Protein AF-D3NWU8-F1 (afdb_monomer_lite)

Radius of gyration: 27.02 Å; chains: 1; bounding box: 122×48×72 Å

Secondary structure (DSSP, 8-state):
--PPP--------PPPP---HHHHHHHHHHHHHHHHHHHHHHHHHHHHHTT---PPPPP--------------------PPPPPPP------PPPPTT-----HHHHHHHHHHHHHHHHSPPPHHHHHHHHHS-GGGSTT--SSHHHHHHHHHHHHHHHHS-SS--HHHHHHHHHHHHHHHTS-TTS--SBSGGGS-HHHHHHHHHHHHHHHTT-HHHHSSTTGGGS-TTBHHHHHHHHHHHHHTT-HHHHHHHHHHTHHHHHHHHHHHHHHH-SSHHHHHHHHHHHHHHHHHHHHHHHHHT-PPPPP-----S----HHHHHHHHHHHTPPPPPPS---

Sequence (340 aa):
MPLPDRSATLTTTRPSGSRTPQRIAQTFQREAFRNAALRRVLQKTDSIRAAFPCGPVPATVRSGPNAGRNSVESTVPEMDLPPSHQDGSFITDTPAPGSTEPDLAGTIQGVRLLAEFHSAEPTPALLERLRRTPAGRGPLALDRDDALQAAALVDEVVSDLPERITRRCLAPFVADFSAIHRTGALRACPTEGPWLEEKARADASASLLRWRSGLEAELDAPPLHLLPNDHIAVELMLLAALLDRGRNSDAVRFLDRHLLRWAPDFCSSVATRCREPFFAGIAILTNALIDNLRDQLGAACGLPRPVDDGCDCGSGGGSDARRRRRWTEGRFPRACACDP

pLDDT: mean 71.61, std 28.21, range [25.14, 98.69]

Structure (mmCIF, N/CA/C/O backbone):
data_AF-D3NWU8-F1
#
_entry.id   AF-D3NWU8-F1
#
loop_
_atom_site.group_PDB
_atom_site.id
_atom_site.type_symbol
_atom_site.label_atom_id
_atom_site.label_alt_id
_atom_site.label_comp_id
_atom_site.label_asym_id
_atom_site.label_entity_id
_atom_site.label_seq_id
_atom_site.pdbx_PDB_ins_code
_atom_site.Cartn_x
_atom_site.Cartn_y
_atom_site.Cartn_z
_atom_site.occupancy
_atom_site.B_iso_or_equiv
_atom_site.auth_seq_id
_atom_site.auth_comp_id
_atom_site.auth_asym_id
_atom_site.auth_atom_id
_atom_site.pdbx_PDB_model_num
ATOM 1 N N . MET A 1 1 ? -83.607 11.093 21.545 1.00 45.66 1 MET A N 1
ATOM 2 C CA . MET A 1 1 ? -82.619 11.748 20.664 1.00 45.66 1 MET A CA 1
ATOM 3 C C . MET A 1 1 ? -81.245 11.132 20.893 1.00 45.66 1 MET A C 1
ATOM 5 O O . MET A 1 1 ? -80.619 11.460 21.893 1.00 45.66 1 MET A O 1
ATOM 9 N N . PRO A 1 2 ? -80.809 10.217 20.013 1.00 44.97 2 PRO A N 1
ATOM 10 C CA . PRO A 1 2 ? -79.398 9.903 19.821 1.00 44.97 2 PRO A CA 1
ATOM 11 C C . PRO A 1 2 ? -78.934 10.140 18.366 1.00 44.97 2 PRO A C 1
ATOM 13 O O . PRO A 1 2 ? -79.739 10.248 17.444 1.00 44.97 2 PRO A O 1
ATOM 16 N N . LEU A 1 3 ? -77.615 10.282 18.239 1.00 41.31 3 LEU A N 1
ATOM 17 C CA . LEU A 1 3 ? -76.804 10.737 17.101 1.00 41.31 3 LEU A CA 1
ATOM 18 C C . LEU A 1 3 ? -76.804 9.802 15.868 1.00 41.31 3 LEU A C 1
ATOM 20 O O . LEU A 1 3 ? -77.108 8.619 16.013 1.00 41.31 3 LEU A O 1
ATOM 24 N N . PRO A 1 4 ? -76.420 10.309 14.674 1.00 52.59 4 PRO A N 1
ATOM 25 C CA . PRO A 1 4 ? -76.435 9.546 13.430 1.00 52.59 4 PRO A CA 1
ATOM 26 C C . PRO A 1 4 ? -75.147 8.749 13.174 1.00 52.59 4 PRO A C 1
ATOM 28 O O . PRO A 1 4 ? -74.034 9.182 13.479 1.00 52.59 4 PRO A O 1
ATOM 31 N N . ASP A 1 5 ? -75.360 7.602 12.537 1.00 36.62 5 ASP A N 1
ATOM 32 C CA . ASP A 1 5 ? -74.388 6.627 12.059 1.00 36.62 5 ASP A CA 1
ATOM 33 C C . ASP A 1 5 ? -73.704 7.115 10.764 1.00 36.62 5 ASP A C 1
ATOM 35 O O . ASP A 1 5 ? -74.360 7.636 9.856 1.00 36.62 5 ASP A O 1
ATOM 39 N N . ARG A 1 6 ? -72.374 6.985 10.681 1.00 41.16 6 ARG A N 1
ATOM 40 C CA . ARG A 1 6 ? -71.555 7.389 9.524 1.00 41.16 6 ARG A CA 1
ATOM 41 C C . ARG A 1 6 ? -71.087 6.147 8.775 1.00 41.16 6 ARG A C 1
ATOM 43 O O . ARG A 1 6 ? -70.200 5.434 9.232 1.00 41.16 6 ARG A O 1
ATOM 50 N N . SER A 1 7 ? -71.619 5.959 7.572 1.00 36.75 7 SER A N 1
ATOM 51 C CA . SER A 1 7 ? -71.081 5.042 6.570 1.00 36.75 7 SER A CA 1
ATOM 52 C C . SER A 1 7 ? -69.701 5.512 6.088 1.00 36.75 7 SER A C 1
ATOM 54 O O . SER A 1 7 ? -69.556 6.645 5.629 1.00 36.75 7 SER A O 1
ATOM 56 N N . ALA A 1 8 ? -68.699 4.633 6.150 1.00 40.31 8 ALA A N 1
ATOM 57 C CA . ALA A 1 8 ? -67.420 4.789 5.463 1.00 40.31 8 ALA A CA 1
ATOM 58 C C . ALA A 1 8 ? -67.109 3.514 4.669 1.00 40.31 8 ALA A C 1
ATOM 60 O O . ALA A 1 8 ? -67.170 2.396 5.177 1.00 40.31 8 ALA A O 1
ATOM 61 N N . THR A 1 9 ? -66.831 3.720 3.389 1.00 36.47 9 THR A N 1
ATOM 62 C CA . THR A 1 9 ? -66.657 2.733 2.329 1.00 36.47 9 THR A CA 1
ATOM 63 C C . THR A 1 9 ? -65.351 1.950 2.489 1.00 36.47 9 THR A C 1
ATOM 65 O O . THR A 1 9 ? -64.283 2.528 2.676 1.00 36.47 9 THR A O 1
ATOM 68 N N . LEU A 1 10 ? -65.438 0.624 2.369 1.00 34.19 10 LEU A N 1
ATOM 69 C CA . LEU A 1 10 ? -64.313 -0.308 2.295 1.00 34.19 10 LEU A CA 1
ATOM 70 C C . LEU A 1 10 ? -63.541 -0.133 0.977 1.00 34.19 10 LEU A C 1
ATOM 72 O O . LEU A 1 10 ? -64.123 -0.182 -0.103 1.00 34.19 10 LEU A O 1
ATOM 76 N N . THR A 1 11 ? -62.216 -0.010 1.049 1.00 31.98 11 THR A N 1
ATOM 77 C CA . THR A 1 11 ? -61.310 -0.343 -0.060 1.00 31.98 11 THR A CA 1
ATOM 78 C C . THR A 1 11 ? -60.199 -1.223 0.495 1.00 31.98 11 THR A C 1
ATOM 80 O O . THR A 1 11 ? -59.346 -0.782 1.261 1.00 31.98 11 THR A O 1
ATOM 83 N N . THR A 1 12 ? -60.267 -2.507 0.156 1.00 34.66 12 THR A N 1
ATOM 84 C CA . THR A 1 12 ? -59.292 -3.532 0.523 1.00 34.66 12 THR A CA 1
ATOM 85 C C . THR A 1 12 ? -58.196 -3.574 -0.537 1.00 34.66 12 THR A C 1
ATOM 87 O O . THR A 1 12 ? -58.451 -3.991 -1.664 1.00 34.66 12 THR A O 1
ATOM 90 N N . THR A 1 13 ? -56.967 -3.210 -0.169 1.00 31.95 13 THR A N 1
ATOM 91 C CA . THR A 1 13 ? -55.776 -3.451 -0.997 1.00 31.95 13 THR A CA 1
ATOM 92 C C . THR A 1 13 ? -54.868 -4.442 -0.277 1.00 31.95 13 THR A C 1
ATOM 94 O O . THR A 1 13 ? -54.354 -4.184 0.808 1.00 31.95 13 THR A O 1
ATOM 97 N N . ARG A 1 14 ? -54.719 -5.620 -0.882 1.00 34.62 14 ARG A N 1
ATOM 98 C CA . ARG A 1 14 ? -53.911 -6.758 -0.431 1.00 34.62 14 ARG A CA 1
ATOM 99 C C . ARG A 1 14 ? -52.472 -6.591 -0.955 1.00 34.62 14 ARG A C 1
ATOM 101 O O . ARG A 1 14 ? -52.332 -6.354 -2.154 1.00 34.62 14 ARG A O 1
ATOM 108 N N . PRO A 1 15 ? -51.403 -6.741 -0.150 1.00 35.81 15 PRO A N 1
ATOM 109 C CA . PRO A 1 15 ? -50.048 -6.752 -0.687 1.00 35.81 15 PRO A CA 1
ATOM 110 C C . PRO A 1 15 ? -49.705 -8.147 -1.232 1.00 35.81 15 PRO A C 1
ATOM 112 O O . PRO A 1 15 ? -49.783 -9.153 -0.525 1.00 35.81 15 PRO A O 1
ATOM 115 N N . SER A 1 16 ? -49.342 -8.195 -2.515 1.00 34.31 16 SER A N 1
ATOM 116 C CA . SER A 1 16 ? -48.774 -9.365 -3.187 1.00 34.31 16 SER A CA 1
ATOM 117 C C . SER A 1 16 ? -47.287 -9.470 -2.851 1.00 34.31 16 SER A C 1
ATOM 119 O O . SER A 1 16 ? -46.500 -8.584 -3.185 1.00 34.31 16 SER A O 1
ATOM 121 N N . GLY A 1 17 ? -46.912 -10.550 -2.170 1.00 40.50 17 GLY A N 1
ATOM 122 C CA . GLY A 1 17 ? -45.531 -10.977 -2.013 1.00 40.50 17 GLY A CA 1
ATOM 123 C C . GLY A 1 17 ? -45.180 -12.041 -3.050 1.00 40.50 17 GLY A C 1
ATOM 124 O O . GLY A 1 17 ? -45.864 -13.053 -3.156 1.00 40.50 17 GLY A O 1
ATOM 125 N N . SER A 1 18 ? -44.069 -11.847 -3.757 1.00 33.22 18 SER A N 1
ATOM 126 C CA . SER A 1 18 ? -43.336 -12.929 -4.418 1.00 33.22 18 SER A CA 1
ATOM 127 C C . SER A 1 18 ? -41.853 -12.555 -4.522 1.00 33.22 18 SER A C 1
ATOM 129 O O . SER A 1 18 ? -41.410 -11.963 -5.505 1.00 33.22 18 SER A O 1
ATOM 131 N N . ARG A 1 19 ? -41.070 -12.869 -3.480 1.00 39.62 19 ARG A N 1
ATOM 132 C CA . ARG A 1 19 ? -39.603 -12.946 -3.569 1.00 39.62 19 ARG A CA 1
ATOM 133 C C . ARG A 1 19 ? -39.218 -14.410 -3.770 1.00 39.62 19 ARG A C 1
ATOM 135 O O . ARG A 1 19 ? -39.620 -15.275 -3.002 1.00 39.62 19 ARG A O 1
ATOM 142 N N . THR A 1 20 ? -38.465 -14.662 -4.832 1.00 40.31 20 THR A N 1
ATOM 143 C CA . THR A 1 20 ? -38.090 -15.979 -5.356 1.00 40.31 20 THR A CA 1
ATOM 144 C C . THR A 1 20 ? -37.211 -16.777 -4.368 1.00 40.31 20 THR A C 1
ATOM 146 O O . THR A 1 20 ? -36.210 -16.235 -3.889 1.00 40.31 20 THR A O 1
ATOM 149 N N . PRO A 1 21 ? -37.498 -18.067 -4.098 1.00 39.94 21 PRO A N 1
ATOM 150 C CA . PRO A 1 21 ? -36.778 -18.889 -3.109 1.00 39.94 21 PRO A CA 1
ATOM 151 C C . PRO A 1 21 ? -35.301 -19.189 -3.449 1.00 39.94 21 PRO A C 1
ATOM 153 O O . PRO A 1 21 ? -34.520 -19.528 -2.563 1.00 39.94 21 PRO A O 1
ATOM 156 N N . GLN A 1 22 ? -34.869 -18.993 -4.699 1.00 38.31 22 GLN A N 1
ATOM 157 C CA . GLN A 1 22 ? -33.484 -19.244 -5.135 1.00 38.31 22 GLN A CA 1
ATOM 158 C C . GLN A 1 22 ? -32.461 -18.220 -4.622 1.00 38.31 22 GLN A C 1
ATOM 160 O O . GLN A 1 22 ? -31.305 -18.570 -4.391 1.00 38.31 22 GLN A O 1
ATOM 165 N N . ARG A 1 23 ? -32.872 -16.965 -4.394 1.00 40.22 23 ARG A N 1
ATOM 166 C CA . ARG A 1 23 ? -31.958 -15.919 -3.901 1.00 40.22 23 ARG A CA 1
ATOM 167 C C . ARG A 1 23 ? -31.634 -16.103 -2.420 1.00 40.22 23 ARG A C 1
ATOM 169 O O . ARG A 1 23 ? -30.502 -15.880 -2.020 1.00 40.22 23 ARG A O 1
ATOM 176 N N . ILE A 1 24 ? -32.603 -16.582 -1.638 1.00 41.06 24 ILE A N 1
ATOM 177 C CA . ILE A 1 24 ? -32.440 -16.859 -0.206 1.00 41.06 24 ILE A CA 1
ATOM 178 C C . ILE A 1 24 ? -31.475 -18.040 -0.008 1.00 41.06 24 ILE A C 1
ATOM 180 O O . ILE A 1 24 ? -30.545 -17.936 0.785 1.00 41.06 24 ILE A O 1
ATOM 184 N N . ALA A 1 25 ? -31.599 -19.111 -0.799 1.00 32.03 25 ALA A N 1
ATOM 185 C CA . ALA A 1 25 ? -30.701 -20.266 -0.711 1.00 32.03 25 ALA A CA 1
ATOM 186 C C . ALA A 1 25 ? -29.223 -19.925 -1.019 1.00 32.03 25 ALA A C 1
ATOM 188 O O . ALA A 1 25 ? -28.327 -20.408 -0.328 1.00 32.03 25 ALA A O 1
ATOM 189 N N . GLN A 1 26 ? -28.957 -19.043 -1.993 1.00 38.78 26 GLN A N 1
ATOM 190 C CA . GLN A 1 26 ? -27.594 -18.586 -2.309 1.00 38.78 26 GLN A CA 1
ATOM 191 C C . GLN A 1 26 ? -27.009 -17.656 -1.234 1.00 38.78 26 GLN A C 1
ATOM 193 O O . GLN A 1 26 ? -25.807 -17.704 -0.967 1.00 38.78 26 GLN A O 1
ATOM 198 N N . THR A 1 27 ? -27.840 -16.835 -0.584 1.00 37.81 27 THR A N 1
ATOM 199 C CA . THR A 1 27 ? -27.415 -15.995 0.547 1.00 37.81 27 THR A CA 1
ATOM 200 C C . THR A 1 27 ? -27.074 -16.844 1.775 1.00 37.81 27 THR A C 1
ATOM 202 O O . THR A 1 27 ? -26.008 -16.652 2.353 1.00 37.81 27 THR A O 1
ATOM 205 N N . PHE A 1 28 ? -27.883 -17.861 2.094 1.00 33.41 28 PHE A N 1
ATOM 206 C CA . PHE A 1 28 ? -27.612 -18.784 3.205 1.00 33.41 28 PHE A CA 1
ATOM 207 C C . PHE A 1 28 ? -26.364 -19.652 2.978 1.00 33.41 28 PHE A C 1
ATOM 209 O O . PHE A 1 28 ? -25.590 -19.868 3.909 1.00 33.41 28 PHE A O 1
ATOM 216 N N . GLN A 1 29 ? -26.108 -20.116 1.748 1.00 34.34 29 GLN A N 1
ATOM 217 C CA . GLN A 1 29 ? -24.877 -20.858 1.439 1.00 34.34 29 GLN A CA 1
ATOM 218 C C . GLN A 1 29 ? -23.621 -19.974 1.525 1.00 34.34 29 GLN A C 1
ATOM 220 O O . GLN A 1 29 ? -22.586 -20.431 2.010 1.00 34.34 29 GLN A O 1
ATOM 225 N N . ARG A 1 30 ? -23.713 -18.694 1.135 1.00 37.94 30 ARG A N 1
ATOM 226 C CA . ARG A 1 30 ? -22.621 -17.717 1.293 1.00 37.94 30 ARG A CA 1
ATOM 227 C C . ARG A 1 30 ? -22.368 -17.352 2.759 1.00 37.94 30 ARG A C 1
ATOM 229 O O . ARG A 1 30 ? -21.211 -17.256 3.152 1.00 37.94 30 ARG A O 1
ATOM 236 N N . GLU A 1 31 ? -23.407 -17.219 3.582 1.00 34.41 31 GLU A N 1
ATOM 237 C CA . GLU A 1 31 ? -23.273 -16.972 5.029 1.00 34.41 31 GLU A CA 1
ATOM 238 C C . GLU A 1 31 ? -22.734 -18.186 5.800 1.00 34.41 31 GLU A C 1
ATOM 240 O O . GLU A 1 31 ? -21.919 -18.028 6.712 1.00 34.41 31 GLU A O 1
ATOM 245 N N . ALA A 1 32 ? -23.119 -19.406 5.418 1.00 31.16 32 ALA A N 1
ATOM 246 C CA . ALA A 1 32 ? -22.583 -20.629 6.014 1.00 31.16 32 ALA A CA 1
ATOM 247 C C . ALA A 1 32 ? -21.089 -20.827 5.683 1.00 31.16 32 ALA A C 1
ATOM 249 O O . ALA A 1 32 ? -20.310 -21.215 6.555 1.00 31.16 32 ALA A O 1
ATOM 250 N N . PHE A 1 33 ? -20.664 -20.492 4.457 1.00 33.00 33 PHE A N 1
ATOM 251 C CA . PHE A 1 33 ? -19.254 -20.548 4.055 1.00 33.00 33 PHE A CA 1
ATOM 252 C C . PHE A 1 33 ? -18.421 -19.420 4.699 1.00 33.00 33 PHE A C 1
ATOM 254 O O . PHE A 1 33 ? -17.315 -19.670 5.179 1.00 33.00 33 PHE A O 1
ATOM 261 N N . ARG A 1 34 ? -18.990 -18.208 4.813 1.00 38.47 34 ARG A N 1
ATOM 262 C CA . ARG A 1 34 ? -18.416 -17.041 5.515 1.00 38.47 34 ARG A CA 1
ATOM 263 C C . ARG A 1 34 ? -18.148 -17.337 6.998 1.00 38.47 34 ARG A C 1
ATOM 265 O O . ARG A 1 34 ? -17.056 -17.062 7.484 1.00 38.47 34 ARG A O 1
ATOM 272 N N . ASN A 1 35 ? -19.077 -18.002 7.689 1.00 35.09 35 ASN A N 1
ATOM 273 C CA . ASN A 1 35 ? -18.897 -18.417 9.087 1.00 35.09 35 ASN A CA 1
ATOM 274 C C . ASN A 1 35 ? -17.891 -19.570 9.266 1.00 35.09 35 ASN A C 1
ATOM 276 O O . ASN A 1 35 ? -17.192 -19.631 10.278 1.00 35.09 35 ASN A O 1
ATOM 280 N N . ALA A 1 36 ? -17.786 -20.483 8.297 1.00 34.94 36 ALA A N 1
ATOM 281 C CA . ALA A 1 36 ? -16.819 -21.581 8.346 1.00 34.94 36 ALA A CA 1
ATOM 282 C C . ALA A 1 36 ? -15.375 -21.109 8.089 1.00 34.94 36 ALA A C 1
ATOM 284 O O . ALA A 1 36 ? -14.445 -21.607 8.728 1.00 34.94 36 ALA A O 1
ATOM 285 N N . ALA A 1 37 ? -15.182 -20.131 7.197 1.00 39.62 37 ALA A N 1
ATOM 286 C CA . ALA A 1 37 ? -13.879 -19.533 6.913 1.00 39.62 37 ALA A CA 1
ATOM 287 C C . ALA A 1 37 ? -13.376 -18.669 8.082 1.00 39.62 37 ALA A C 1
ATOM 289 O O . ALA A 1 37 ? -12.240 -18.849 8.521 1.00 39.62 37 ALA A O 1
ATOM 290 N N . LEU A 1 38 ? -14.246 -17.832 8.667 1.00 39.59 38 LEU A N 1
ATOM 291 C CA . LEU A 1 38 ? -13.921 -17.032 9.855 1.00 39.59 38 LEU A CA 1
ATOM 292 C C . LEU A 1 38 ? -13.534 -17.928 11.044 1.00 39.59 38 LEU A C 1
ATOM 294 O O . LEU A 1 38 ? -12.531 -17.689 11.712 1.00 39.59 38 LEU A O 1
ATOM 298 N N . ARG A 1 39 ? -14.266 -19.034 11.257 1.00 36.41 39 ARG A N 1
ATOM 299 C CA . ARG A 1 39 ? -13.935 -20.023 12.297 1.00 36.41 39 ARG A CA 1
ATOM 300 C C . ARG A 1 39 ? -12.607 -20.733 12.047 1.00 36.41 39 ARG A C 1
ATOM 302 O O . ARG A 1 39 ? -11.904 -20.990 13.013 1.00 36.41 39 ARG A O 1
ATOM 309 N N . ARG A 1 40 ? -12.221 -21.015 10.797 1.00 38.94 40 ARG A N 1
ATOM 310 C CA . ARG A 1 40 ? -10.910 -21.623 10.495 1.00 38.94 40 ARG A CA 1
ATOM 311 C C . ARG A 1 40 ? -9.747 -20.661 10.703 1.00 38.94 40 ARG A C 1
ATOM 313 O O . ARG A 1 40 ? -8.700 -21.104 11.162 1.00 38.94 40 ARG A O 1
ATOM 320 N N . VAL A 1 41 ? -9.915 -19.377 10.392 1.00 40.38 41 VAL A N 1
ATOM 321 C CA . VAL A 1 41 ? -8.882 -18.357 10.638 1.00 40.38 41 VAL A CA 1
ATOM 322 C C . VAL A 1 41 ? -8.723 -18.120 12.144 1.00 40.38 41 VAL A C 1
ATOM 324 O O . VAL A 1 41 ? -7.605 -18.186 12.650 1.00 40.38 41 VAL A O 1
ATOM 327 N N . LEU A 1 42 ? -9.835 -17.990 12.878 1.00 39.25 42 LEU A N 1
ATOM 328 C CA . LEU A 1 42 ? -9.833 -17.759 14.327 1.00 39.25 42 LEU A CA 1
ATOM 329 C C . LEU A 1 42 ? -9.391 -18.989 15.152 1.00 39.25 42 LEU A C 1
ATOM 331 O O . LEU A 1 42 ? -8.624 -18.861 16.104 1.00 39.25 42 LEU A O 1
ATOM 335 N N . GLN A 1 43 ? -9.779 -20.212 14.763 1.00 39.16 43 GLN A N 1
ATOM 336 C CA . GLN A 1 43 ? -9.295 -21.436 15.428 1.00 39.16 43 GLN A CA 1
ATOM 337 C C . GLN A 1 43 ? -7.789 -21.653 15.224 1.00 39.16 43 GLN A C 1
ATOM 339 O O . GLN A 1 43 ? -7.114 -22.209 16.094 1.00 39.16 43 GLN A O 1
ATOM 344 N N . LYS A 1 44 ? -7.240 -21.193 14.093 1.00 38.56 44 LYS A N 1
ATOM 345 C CA . LYS A 1 44 ? -5.803 -21.278 13.813 1.00 38.56 44 LYS A CA 1
ATOM 346 C C . LYS A 1 44 ? -5.009 -20.258 14.637 1.00 38.56 44 LYS A C 1
ATOM 348 O O . LYS A 1 44 ? -3.905 -20.583 15.061 1.00 38.56 44 LYS A O 1
ATOM 353 N N . THR A 1 45 ? -5.576 -19.089 14.949 1.00 37.81 45 THR A N 1
ATOM 354 C CA . THR A 1 45 ? -4.954 -18.100 15.850 1.00 37.81 45 THR A CA 1
ATOM 355 C C . THR A 1 45 ? -4.965 -18.529 17.321 1.00 37.81 45 THR A C 1
ATOM 357 O O . THR A 1 45 ? -3.978 -18.301 18.021 1.00 37.81 45 THR A O 1
ATOM 360 N N . ASP A 1 46 ? -5.999 -19.241 17.783 1.00 32.38 46 ASP A N 1
ATOM 361 C CA . ASP A 1 46 ? -6.054 -19.739 19.169 1.00 32.38 46 ASP A CA 1
ATOM 362 C C . ASP A 1 46 ? -5.068 -20.892 19.431 1.00 32.38 46 ASP A C 1
ATOM 364 O O . ASP A 1 46 ? -4.437 -20.943 20.488 1.00 32.38 46 ASP A O 1
ATOM 368 N N . SER A 1 47 ? -4.837 -21.770 18.447 1.00 31.58 47 SER A N 1
ATOM 369 C CA . SER A 1 47 ? -3.801 -22.815 18.549 1.00 31.58 47 SER A CA 1
ATOM 370 C C . SER A 1 47 ? -2.370 -22.260 18.565 1.00 31.58 47 SER A C 1
ATOM 372 O O . SER A 1 47 ? -1.481 -22.872 19.153 1.00 31.58 47 SER A O 1
ATOM 374 N N . ILE A 1 48 ? -2.132 -21.085 17.974 1.00 33.94 48 ILE A N 1
ATOM 375 C CA . ILE A 1 48 ? -0.811 -20.435 17.972 1.00 33.94 48 ILE A CA 1
ATOM 376 C C . ILE A 1 48 ? -0.511 -19.785 19.332 1.00 33.94 48 ILE A C 1
ATOM 378 O O . ILE A 1 48 ? 0.627 -19.825 19.798 1.00 33.94 48 ILE A O 1
ATOM 382 N N . ARG A 1 49 ? -1.533 -19.260 20.021 1.00 31.91 49 ARG A N 1
ATOM 383 C CA . ARG A 1 49 ? -1.390 -18.635 21.347 1.00 31.91 49 ARG A CA 1
ATOM 384 C C . ARG A 1 49 ? -1.030 -19.639 22.452 1.00 31.91 49 ARG A C 1
ATOM 386 O O . ARG A 1 49 ? -0.397 -19.260 23.432 1.00 31.91 49 ARG A O 1
ATOM 393 N N . ALA A 1 50 ? -1.384 -20.913 22.276 1.00 33.00 50 ALA A N 1
ATOM 394 C CA . ALA A 1 50 ? -1.042 -21.997 23.199 1.00 33.00 50 ALA A CA 1
ATOM 395 C C . ALA A 1 50 ? 0.387 -22.551 23.011 1.00 33.00 50 ALA A C 1
ATOM 397 O O . ALA A 1 50 ? 0.919 -23.177 23.924 1.00 33.00 50 ALA A O 1
ATOM 398 N N . ALA A 1 51 ? 1.020 -22.317 21.855 1.00 30.31 51 ALA A N 1
ATOM 399 C CA . ALA A 1 51 ? 2.322 -22.898 21.514 1.00 30.31 51 ALA A CA 1
ATOM 400 C C . ALA A 1 51 ? 3.536 -22.047 21.943 1.00 30.31 51 ALA A C 1
ATOM 402 O O . ALA A 1 51 ? 4.660 -22.542 21.907 1.00 30.31 51 ALA A O 1
ATOM 403 N N . PHE A 1 52 ? 3.332 -20.790 22.363 1.00 28.52 52 PHE A N 1
ATOM 404 C CA . PHE A 1 52 ? 4.424 -19.870 22.712 1.00 28.52 52 PHE A CA 1
ATOM 405 C C . PHE A 1 52 ? 4.106 -19.022 23.960 1.00 28.52 52 PHE A C 1
ATOM 407 O O . PHE A 1 52 ? 3.670 -17.876 23.834 1.00 28.52 52 PHE A O 1
ATOM 414 N N . PRO A 1 53 ? 4.332 -19.541 25.182 1.00 28.59 53 PRO A N 1
ATOM 415 C CA . PRO A 1 53 ? 4.334 -18.712 26.383 1.00 28.59 53 PRO A CA 1
ATOM 416 C C . PRO A 1 53 ? 5.586 -17.818 26.390 1.00 28.59 53 PRO A C 1
ATOM 418 O O . PRO A 1 53 ? 6.714 -18.308 26.401 1.00 28.59 53 PRO A O 1
ATOM 421 N N . CYS A 1 54 ? 5.397 -16.496 26.357 1.00 28.34 54 CYS A N 1
ATOM 422 C CA . CYS A 1 54 ? 6.485 -15.518 26.408 1.00 28.34 54 CYS A CA 1
ATOM 423 C C . CYS A 1 54 ? 7.284 -15.637 27.720 1.00 28.34 54 CYS A C 1
ATOM 425 O O . CYS A 1 54 ? 6.775 -15.300 28.788 1.00 28.34 54 CYS A O 1
ATOM 427 N N . GLY A 1 55 ? 8.542 -16.077 27.630 1.00 26.88 55 GLY A N 1
ATOM 428 C CA . GLY A 1 55 ? 9.563 -15.900 28.670 1.00 26.88 55 GLY A CA 1
ATOM 429 C C . GLY A 1 55 ? 10.347 -14.588 28.478 1.00 26.88 55 GLY A C 1
ATOM 430 O O . GLY A 1 55 ? 10.317 -14.023 27.382 1.00 26.88 55 GLY A O 1
ATOM 431 N N . PRO A 1 56 ? 11.027 -14.071 29.518 1.00 26.89 56 PRO A N 1
ATOM 432 C CA . PRO A 1 56 ? 11.655 -12.753 29.482 1.00 26.89 56 PRO A CA 1
ATOM 433 C C . PRO A 1 56 ? 12.985 -12.742 28.706 1.00 26.89 56 PRO A C 1
ATOM 435 O O . PRO A 1 56 ? 13.748 -13.705 28.722 1.00 26.89 56 PRO A O 1
ATOM 438 N N . VAL A 1 57 ? 13.244 -11.610 28.044 1.00 28.81 57 VAL A N 1
ATOM 439 C CA . VAL A 1 57 ? 14.417 -11.300 27.205 1.00 28.81 57 VAL A CA 1
ATOM 440 C C . VAL A 1 57 ? 15.565 -10.736 28.063 1.00 28.81 57 VAL A C 1
ATOM 442 O O . VAL A 1 57 ? 15.293 -9.877 28.906 1.00 28.81 57 VAL A O 1
ATOM 445 N N . PRO A 1 58 ? 16.837 -11.136 27.851 1.00 26.33 58 PRO A N 1
ATOM 446 C CA . PRO A 1 58 ? 17.995 -10.460 28.433 1.00 26.33 58 PRO A CA 1
ATOM 447 C C . PRO A 1 58 ? 18.624 -9.413 27.490 1.00 26.33 58 PRO A C 1
ATOM 449 O O . PRO A 1 58 ? 18.462 -9.449 26.274 1.00 26.33 58 PRO A O 1
ATOM 452 N N . ALA A 1 59 ? 19.340 -8.470 28.104 1.00 25.14 59 ALA A N 1
ATOM 453 C CA . ALA A 1 59 ? 19.740 -7.170 27.575 1.00 25.14 59 ALA A CA 1
ATOM 454 C C . ALA A 1 59 ? 21.078 -7.119 26.796 1.00 25.14 59 ALA A C 1
ATOM 456 O O . ALA A 1 59 ? 22.039 -7.800 27.138 1.00 25.14 59 ALA A O 1
ATOM 457 N N . THR A 1 60 ? 21.102 -6.212 25.807 1.00 30.27 60 THR A N 1
ATOM 458 C CA . THR A 1 60 ? 22.176 -5.322 25.293 1.00 30.27 60 THR A CA 1
ATOM 459 C C . THR A 1 60 ? 23.660 -5.709 25.388 1.00 30.27 60 THR A C 1
ATOM 461 O O . THR A 1 60 ? 24.195 -5.824 26.488 1.00 30.27 60 THR A O 1
ATOM 464 N N . VAL A 1 61 ? 24.380 -5.585 24.257 1.00 26.62 61 VAL A N 1
ATOM 465 C CA . VAL A 1 61 ? 25.806 -5.182 24.211 1.00 26.62 61 VAL A CA 1
ATOM 466 C C . VAL A 1 61 ? 26.080 -4.243 23.019 1.00 26.62 61 VAL A C 1
ATOM 468 O O . VAL A 1 61 ? 25.740 -4.541 21.879 1.00 26.62 61 VAL A O 1
ATOM 471 N N . ARG A 1 62 ? 26.714 -3.096 23.314 1.00 27.84 62 ARG A N 1
ATOM 472 C CA . ARG A 1 62 ? 27.308 -2.101 22.392 1.00 27.84 62 ARG A CA 1
ATOM 473 C C . ARG A 1 62 ? 28.670 -2.571 21.863 1.00 27.84 62 ARG A C 1
ATOM 475 O O . ARG A 1 62 ? 29.409 -3.165 22.643 1.00 27.84 62 ARG A O 1
ATOM 482 N N . SER A 1 63 ? 29.084 -2.113 20.670 1.00 27.77 63 SER A N 1
ATOM 483 C CA . SER A 1 63 ? 30.368 -1.391 20.452 1.00 27.77 63 SER A CA 1
ATOM 484 C C . SER A 1 63 ? 30.663 -1.051 18.978 1.00 27.77 63 SER A C 1
ATOM 486 O O . SER A 1 63 ? 30.638 -1.934 18.135 1.00 27.77 63 SER A O 1
ATOM 488 N N . GLY A 1 64 ? 31.077 0.205 18.735 1.00 26.91 64 GLY A N 1
ATOM 489 C CA . GLY A 1 64 ? 32.361 0.526 18.079 1.00 26.91 64 GLY A CA 1
ATOM 490 C C . GLY A 1 64 ? 32.432 0.671 16.544 1.00 26.91 64 GLY A C 1
ATOM 491 O O . GLY A 1 64 ? 32.190 -0.307 15.849 1.00 26.91 64 GLY A O 1
ATOM 492 N N . PRO A 1 65 ? 32.853 1.838 16.005 1.00 33.94 65 PRO A N 1
ATOM 493 C CA . PRO A 1 65 ? 32.954 2.101 14.566 1.00 33.94 65 PRO A CA 1
ATOM 494 C C . PRO A 1 65 ? 34.361 1.825 14.010 1.00 33.94 65 PRO A C 1
ATOM 496 O O . PRO A 1 65 ? 35.346 1.906 14.745 1.00 33.94 65 PRO A O 1
ATOM 499 N N . ASN A 1 66 ? 34.483 1.610 12.694 1.00 31.86 66 ASN A N 1
ATOM 500 C CA . ASN A 1 66 ? 35.765 1.805 12.020 1.00 31.86 66 ASN A CA 1
ATOM 501 C C . ASN A 1 66 ? 35.622 2.356 10.596 1.00 31.86 66 ASN A C 1
ATOM 503 O O . ASN A 1 66 ? 34.747 1.957 9.831 1.00 31.86 66 ASN A O 1
ATOM 507 N N . ALA A 1 67 ? 36.498 3.309 10.296 1.00 28.58 67 ALA A N 1
ATOM 508 C CA . ALA A 1 67 ? 36.586 4.071 9.062 1.00 28.58 67 ALA A CA 1
ATOM 509 C C . ALA A 1 67 ? 37.427 3.343 8.001 1.00 28.58 67 ALA A C 1
ATOM 511 O O . ALA A 1 67 ? 38.350 2.602 8.333 1.00 28.58 67 ALA A O 1
ATOM 512 N N . GLY A 1 68 ? 37.177 3.632 6.723 1.00 28.12 68 GLY A N 1
ATOM 513 C CA . GLY A 1 68 ? 38.025 3.173 5.624 1.00 28.12 68 GLY A CA 1
ATOM 514 C C . GLY A 1 68 ? 37.659 3.834 4.301 1.00 28.12 68 GLY A C 1
ATOM 515 O O . GLY A 1 68 ? 36.632 3.528 3.711 1.00 28.12 68 GLY A O 1
ATOM 516 N N . ARG A 1 69 ? 38.507 4.770 3.869 1.00 30.16 69 ARG A N 1
ATOM 517 C CA . ARG A 1 69 ? 38.496 5.453 2.567 1.00 30.16 69 ARG A CA 1
ATOM 518 C C . ARG A 1 69 ? 38.739 4.456 1.422 1.00 30.16 69 ARG A C 1
ATOM 520 O O . ARG A 1 69 ? 39.474 3.496 1.625 1.00 30.16 69 ARG A O 1
ATOM 527 N N . ASN A 1 70 ? 38.225 4.746 0.222 1.00 28.55 70 ASN A N 1
ATOM 528 C CA . ASN A 1 70 ? 39.044 5.046 -0.968 1.00 28.55 70 ASN A CA 1
ATOM 529 C C . ASN A 1 70 ? 38.178 5.305 -2.214 1.00 28.55 70 ASN A C 1
ATOM 531 O O . ASN A 1 70 ? 37.303 4.518 -2.562 1.00 28.55 70 ASN A O 1
ATOM 535 N N . SER A 1 71 ? 38.479 6.423 -2.876 1.00 29.03 71 SER A N 1
ATOM 536 C CA . SER A 1 71 ? 38.044 6.803 -4.221 1.00 29.03 71 SER A CA 1
ATOM 537 C C . SER A 1 71 ? 38.749 5.966 -5.284 1.00 29.03 71 SER A C 1
ATOM 539 O O . SER A 1 71 ? 39.948 5.739 -5.144 1.00 29.03 71 SER A O 1
ATOM 541 N N . VAL A 1 72 ? 38.059 5.643 -6.383 1.00 31.23 72 VAL A N 1
ATOM 542 C CA . VAL A 1 72 ? 38.678 5.507 -7.713 1.00 31.23 72 VAL A CA 1
ATOM 543 C C . VAL A 1 72 ? 37.661 5.930 -8.783 1.00 31.23 72 VAL A C 1
ATOM 545 O O . VAL A 1 72 ? 36.554 5.400 -8.840 1.00 31.23 72 VAL A O 1
ATOM 548 N N . GLU A 1 73 ? 38.052 6.907 -9.602 1.00 27.33 73 GLU A N 1
ATOM 549 C CA . GLU A 1 73 ? 37.425 7.295 -10.868 1.00 27.33 73 GLU A CA 1
ATOM 550 C C . GLU A 1 73 ? 37.577 6.190 -11.924 1.00 27.33 73 GLU A C 1
ATOM 552 O O . GLU A 1 73 ? 38.647 5.595 -12.070 1.00 27.33 73 GLU A O 1
ATOM 557 N N . SER A 1 74 ? 36.555 5.980 -12.753 1.00 29.95 74 SER A N 1
ATOM 558 C CA . SER A 1 74 ? 36.793 5.528 -14.126 1.00 29.95 74 SER A CA 1
ATOM 559 C C . SER A 1 74 ? 35.680 5.956 -15.068 1.00 29.95 74 SER A C 1
ATOM 561 O O . SER A 1 74 ? 34.533 5.523 -14.985 1.00 29.95 74 SER A O 1
ATOM 563 N N . THR A 1 75 ? 36.108 6.833 -15.962 1.00 29.28 75 THR A N 1
ATOM 564 C CA . THR A 1 75 ? 35.542 7.279 -17.226 1.00 29.28 75 THR A CA 1
ATOM 565 C C . THR A 1 75 ? 35.094 6.108 -18.105 1.00 29.28 75 THR A C 1
ATOM 567 O O . THR A 1 75 ? 35.853 5.166 -18.321 1.00 29.28 75 THR A O 1
ATOM 570 N N . VAL A 1 76 ? 33.886 6.197 -18.666 1.00 32.62 76 VAL A N 1
ATOM 571 C CA . VAL A 1 76 ? 33.394 5.310 -19.732 1.00 32.62 76 VAL A CA 1
ATOM 572 C C . VAL A 1 76 ? 33.173 6.166 -20.982 1.00 32.62 76 VAL A C 1
ATOM 574 O O . VAL A 1 76 ? 32.513 7.200 -20.868 1.00 32.62 76 VAL A O 1
ATOM 577 N N . PRO A 1 77 ? 33.719 5.788 -22.150 1.00 32.44 77 PRO A N 1
ATOM 578 C CA . PRO A 1 77 ? 33.496 6.519 -23.381 1.00 32.44 77 PRO A CA 1
ATOM 579 C C . PRO A 1 77 ? 32.153 6.160 -24.029 1.00 32.44 77 PRO A C 1
ATOM 581 O O . PRO A 1 77 ? 31.708 5.012 -24.058 1.00 32.44 77 PRO A O 1
ATOM 584 N N . GLU A 1 78 ? 31.564 7.230 -24.535 1.00 28.91 78 GLU A N 1
ATOM 585 C CA . GLU A 1 78 ? 30.402 7.408 -25.394 1.00 28.91 78 GLU A CA 1
ATOM 586 C C . GLU A 1 78 ? 30.477 6.529 -26.658 1.00 28.91 78 GLU A C 1
ATOM 588 O O . GLU A 1 78 ? 31.539 6.394 -27.269 1.00 28.91 78 GLU A O 1
ATOM 593 N N . MET A 1 79 ? 29.358 5.899 -27.031 1.00 31.92 79 MET A N 1
ATOM 594 C CA . MET A 1 79 ? 29.243 5.072 -28.236 1.00 31.92 79 MET A CA 1
ATOM 595 C C . MET A 1 79 ? 27.981 5.476 -29.003 1.00 31.92 79 MET A C 1
ATOM 597 O O . MET A 1 79 ? 26.871 5.413 -28.473 1.00 31.92 79 MET A O 1
ATOM 601 N N . ASP A 1 80 ? 28.205 5.920 -30.237 1.00 30.30 80 ASP A N 1
ATOM 602 C CA . ASP A 1 80 ? 27.245 6.516 -31.163 1.00 30.30 80 ASP A CA 1
ATOM 603 C C . ASP A 1 80 ? 26.132 5.560 -31.634 1.00 30.30 80 ASP A C 1
ATOM 605 O O . ASP A 1 80 ? 26.364 4.396 -31.972 1.00 30.30 80 ASP A O 1
ATOM 609 N N . LEU A 1 81 ? 24.917 6.106 -31.732 1.00 34.28 81 LEU A N 1
ATOM 610 C CA . LEU A 1 81 ? 23.735 5.526 -32.382 1.00 34.28 81 LEU A CA 1
ATOM 611 C C . LEU A 1 81 ? 23.641 5.982 -33.852 1.00 34.28 81 LEU A C 1
ATOM 613 O O . LEU A 1 81 ? 23.786 7.176 -34.113 1.00 34.28 81 LEU A O 1
ATOM 617 N N . PRO A 1 82 ? 23.264 5.104 -34.801 1.00 38.56 82 PRO A N 1
ATOM 618 C CA . PRO A 1 82 ? 22.727 5.521 -36.095 1.00 38.56 82 PRO A CA 1
ATOM 619 C C . PRO A 1 82 ? 21.179 5.467 -36.149 1.00 38.56 82 PRO A C 1
ATOM 621 O O . PRO A 1 82 ? 20.544 4.803 -35.326 1.00 38.56 82 PRO A O 1
ATOM 624 N N . PRO A 1 83 ? 20.553 6.191 -37.101 1.00 37.38 83 PRO A N 1
ATOM 625 C CA . PRO A 1 83 ? 19.184 6.688 -36.981 1.00 37.38 83 PRO A CA 1
ATOM 626 C C . PRO A 1 83 ? 18.085 5.712 -37.423 1.00 37.38 83 PRO A C 1
ATOM 628 O O . PRO A 1 83 ? 18.242 4.877 -38.311 1.00 37.38 83 PRO A O 1
ATOM 631 N N . SER A 1 84 ? 16.923 5.921 -36.814 1.00 32.12 84 SER A N 1
ATOM 632 C CA . SER A 1 84 ? 15.622 5.317 -37.088 1.00 32.12 84 SER A CA 1
ATOM 633 C C . SER A 1 84 ? 14.993 5.821 -38.394 1.00 32.12 84 SER A C 1
ATOM 635 O O . SER A 1 84 ? 14.717 7.014 -38.524 1.00 32.12 84 SER A O 1
ATOM 637 N N . HIS A 1 85 ? 14.678 4.900 -39.310 1.00 32.44 85 HIS A N 1
ATOM 638 C CA . HIS A 1 85 ? 13.731 5.121 -40.404 1.00 32.44 85 HIS A CA 1
ATOM 639 C C . HIS A 1 85 ? 12.322 4.710 -39.959 1.00 32.44 85 HIS A C 1
ATOM 641 O O . HIS A 1 85 ? 12.081 3.565 -39.583 1.00 32.44 85 HIS A O 1
ATOM 647 N N . GLN A 1 86 ? 11.414 5.684 -39.979 1.00 33.28 86 GLN A N 1
ATOM 648 C CA . GLN A 1 86 ? 9.973 5.507 -39.842 1.00 33.28 86 GLN A CA 1
ATOM 649 C C . GLN A 1 86 ? 9.398 5.125 -41.206 1.00 33.28 86 GLN A C 1
ATOM 651 O O . GLN A 1 86 ? 9.699 5.802 -42.182 1.00 33.28 86 GLN A O 1
ATOM 656 N N . ASP A 1 87 ? 8.531 4.117 -41.249 1.00 31.33 87 ASP A N 1
ATOM 657 C CA . ASP A 1 87 ? 7.511 4.005 -42.290 1.00 31.33 87 ASP A CA 1
ATOM 658 C C . ASP A 1 87 ? 6.210 3.503 -41.664 1.00 31.33 87 ASP A C 1
ATOM 660 O O . ASP A 1 87 ? 6.166 2.496 -40.954 1.00 31.33 87 ASP A O 1
ATOM 664 N N . GLY A 1 88 ? 5.163 4.298 -41.870 1.00 34.47 88 GLY A N 1
ATOM 665 C CA . GLY A 1 88 ? 3.843 4.116 -41.297 1.00 34.47 88 GLY A CA 1
ATOM 666 C C . GLY A 1 88 ? 2.977 3.153 -42.099 1.00 34.47 88 GLY A C 1
ATOM 667 O O . GLY A 1 88 ? 2.970 3.150 -43.326 1.00 34.47 88 GLY A O 1
ATOM 668 N N . SER A 1 89 ? 2.152 2.398 -41.382 1.00 31.22 89 SER A N 1
ATOM 669 C CA . SER A 1 89 ? 0.900 1.875 -41.913 1.00 31.22 89 SER A CA 1
ATOM 670 C C . SER A 1 89 ? -0.103 1.782 -40.769 1.00 31.22 89 SER A C 1
ATOM 672 O O . SER A 1 89 ? 0.013 0.947 -39.875 1.00 31.22 89 SER A O 1
ATOM 674 N N . PHE A 1 90 ? -1.050 2.719 -40.767 1.00 31.39 90 PHE A N 1
ATOM 675 C CA . PHE A 1 90 ? -2.207 2.723 -39.884 1.00 31.39 90 PHE A CA 1
ATOM 676 C C . PHE A 1 90 ? -3.202 1.668 -40.378 1.00 31.39 90 PHE A C 1
ATOM 678 O O . PHE A 1 90 ? -3.894 1.889 -41.371 1.00 31.39 90 PHE A O 1
ATOM 685 N N . ILE A 1 91 ? -3.314 0.549 -39.662 1.00 38.44 91 ILE A N 1
ATOM 686 C CA . ILE A 1 91 ? -4.529 -0.269 -39.679 1.00 38.44 91 ILE A CA 1
ATOM 687 C C . ILE A 1 91 ? -5.359 0.170 -38.475 1.00 38.44 91 ILE A C 1
ATOM 689 O O . ILE A 1 91 ? -4.932 0.054 -37.329 1.00 38.44 91 ILE A O 1
ATOM 693 N N . THR A 1 92 ? -6.523 0.751 -38.749 1.00 33.88 92 THR A N 1
ATOM 694 C CA . THR A 1 92 ? -7.511 1.132 -37.738 1.00 33.88 92 THR A CA 1
ATOM 695 C C . THR A 1 92 ? -8.304 -0.107 -37.338 1.00 33.88 92 THR A C 1
ATOM 697 O O . THR A 1 92 ? -9.338 -0.416 -37.925 1.00 33.88 92 THR A O 1
ATOM 700 N N . ASP A 1 93 ? -7.807 -0.835 -36.340 1.00 34.94 93 ASP A N 1
ATOM 701 C CA . ASP A 1 93 ? -8.586 -1.888 -35.693 1.00 34.94 93 ASP A CA 1
ATOM 702 C C . ASP A 1 93 ? -9.651 -1.250 -34.795 1.00 34.94 93 ASP A C 1
ATOM 704 O O . ASP A 1 93 ? -9.363 -0.501 -33.861 1.00 34.94 93 ASP A O 1
ATOM 708 N N . THR A 1 94 ? -10.912 -1.530 -35.113 1.00 36.25 94 THR A N 1
ATOM 709 C CA . THR A 1 94 ? -12.054 -1.191 -34.261 1.00 36.25 94 THR A CA 1
ATOM 710 C C . THR A 1 94 ? -12.099 -2.205 -33.112 1.00 36.25 94 THR A C 1
ATOM 712 O O . THR A 1 94 ? -12.258 -3.395 -33.393 1.00 36.25 94 THR A O 1
ATOM 715 N N . PRO A 1 95 ? -11.967 -1.802 -31.833 1.00 36.12 95 PRO A N 1
ATOM 716 C CA . PRO A 1 95 ? -11.938 -2.761 -30.737 1.00 36.12 95 PRO A CA 1
ATOM 717 C C . PRO A 1 95 ? -13.313 -3.410 -30.536 1.00 36.12 95 PRO A C 1
ATOM 719 O O . PRO A 1 95 ? -14.350 -2.744 -30.483 1.00 36.12 95 PRO A O 1
ATOM 722 N N . ALA A 1 96 ? -13.307 -4.739 -30.432 1.00 32.28 96 ALA A N 1
ATOM 723 C CA . ALA A 1 96 ? -14.483 -5.552 -30.157 1.00 32.28 96 ALA A CA 1
ATOM 724 C C . ALA A 1 96 ? -15.106 -5.204 -28.784 1.00 32.28 96 ALA A C 1
ATOM 726 O O . ALA A 1 96 ? -14.377 -4.979 -27.814 1.00 32.28 96 ALA A O 1
ATOM 727 N N . PRO A 1 97 ? -16.445 -5.206 -28.647 1.00 35.94 97 PRO A N 1
ATOM 728 C CA . PRO A 1 97 ? -17.107 -4.946 -27.373 1.00 35.94 97 PRO A CA 1
ATOM 729 C C . PRO A 1 97 ? -16.933 -6.158 -26.446 1.00 35.94 97 PRO A C 1
ATOM 731 O O . PRO A 1 97 ? -17.608 -7.174 -26.600 1.00 35.94 97 PRO A O 1
ATOM 734 N N . GLY A 1 98 ? -16.002 -6.063 -25.494 1.00 40.75 98 GLY A N 1
ATOM 735 C CA . GLY A 1 98 ? -15.755 -7.117 -24.503 1.00 40.75 98 GLY A CA 1
ATOM 736 C C . GLY A 1 98 ? -14.396 -7.071 -23.802 1.00 40.75 98 GLY A C 1
ATOM 737 O O . GLY A 1 98 ? -14.238 -7.712 -22.768 1.00 40.75 98 GLY A O 1
ATOM 738 N N . SER A 1 99 ? -13.429 -6.299 -24.300 1.00 38.03 99 SER A N 1
ATOM 739 C CA . SER A 1 99 ? -12.221 -5.972 -23.541 1.00 38.03 99 SER A CA 1
ATOM 740 C C . SER A 1 99 ? -12.523 -4.777 -22.645 1.00 38.03 99 SER A C 1
ATOM 742 O O . SER A 1 99 ? -12.484 -3.633 -23.097 1.00 38.03 99 SER A O 1
ATOM 744 N N . THR A 1 100 ? -12.869 -5.020 -21.382 1.00 47.19 100 THR A N 1
ATOM 745 C CA . THR A 1 100 ? -12.795 -3.969 -20.366 1.00 47.19 100 THR A CA 1
ATOM 746 C C . THR A 1 100 ? -11.330 -3.563 -20.306 1.00 47.19 100 THR A C 1
ATOM 748 O O . THR A 1 100 ? -10.509 -4.302 -19.760 1.00 47.19 100 THR A O 1
ATOM 751 N N . GLU A 1 101 ? -10.972 -2.448 -20.945 1.00 56.06 101 GLU A N 1
ATOM 752 C CA . GLU A 1 101 ? -9.659 -1.865 -20.715 1.00 56.06 101 GLU A CA 1
ATOM 753 C C . GLU A 1 101 ? -9.489 -1.710 -19.200 1.00 56.06 101 GLU A C 1
ATOM 755 O O . GLU A 1 101 ? -10.442 -1.309 -18.517 1.00 56.06 101 GLU A O 1
ATOM 760 N N . PRO A 1 102 ? -8.334 -2.109 -18.645 1.00 66.19 102 PRO A N 1
ATOM 761 C CA . PRO A 1 102 ? -8.109 -1.978 -17.219 1.00 66.19 102 PRO A CA 1
ATOM 762 C C . PRO A 1 102 ? -8.306 -0.510 -16.835 1.00 66.19 102 PRO A C 1
ATOM 764 O O . PRO A 1 102 ? -7.682 0.371 -17.428 1.00 66.19 102 PRO A O 1
ATOM 767 N N . ASP A 1 103 ? -9.178 -0.246 -15.856 1.00 87.75 103 ASP A N 1
ATOM 768 C CA . ASP A 1 103 ? -9.378 1.097 -15.309 1.00 87.75 103 ASP A CA 1
ATOM 769 C C . ASP A 1 103 ? -8.110 1.522 -14.555 1.00 87.75 103 ASP A C 1
ATOM 771 O O . ASP A 1 103 ? -7.958 1.348 -13.339 1.00 87.75 103 ASP A O 1
ATOM 775 N N . LEU A 1 104 ? -7.147 2.034 -15.319 1.00 90.25 104 LEU A N 1
ATOM 776 C CA . LEU A 1 104 ? -5.856 2.460 -14.809 1.00 90.25 104 LEU A CA 1
ATOM 777 C C . LEU A 1 104 ? -6.027 3.648 -13.860 1.00 90.25 104 LEU A C 1
ATOM 779 O O . LEU A 1 104 ? -5.347 3.710 -12.841 1.00 90.25 104 LEU A O 1
ATOM 783 N N . ALA A 1 105 ? -6.970 4.550 -14.139 1.00 93.06 105 ALA A N 1
ATOM 784 C CA . ALA A 1 105 ? -7.253 5.696 -13.283 1.00 93.06 105 ALA A CA 1
ATOM 785 C C . ALA A 1 105 ? -7.775 5.254 -11.907 1.00 93.06 105 ALA A C 1
ATOM 787 O O . ALA A 1 105 ? -7.283 5.731 -10.879 1.00 93.06 105 ALA A O 1
ATOM 788 N N . GLY A 1 106 ? -8.724 4.314 -11.875 1.00 94.06 106 GLY A N 1
ATOM 789 C CA . GLY A 1 106 ? -9.190 3.679 -10.643 1.00 94.06 106 GLY A CA 1
ATOM 790 C C . GLY A 1 106 ? -8.064 2.951 -9.909 1.00 94.06 106 GLY A C 1
ATOM 791 O O . GLY A 1 106 ? -7.909 3.104 -8.698 1.00 94.06 106 GLY A O 1
ATOM 792 N N . THR A 1 107 ? -7.198 2.252 -10.644 1.00 94.38 107 THR A N 1
ATOM 793 C CA . THR A 1 107 ? -6.053 1.541 -10.057 1.00 94.38 107 THR A CA 1
ATOM 794 C C . THR A 1 107 ? -5.035 2.496 -9.428 1.00 94.38 107 THR A C 1
ATOM 796 O O . THR A 1 107 ? -4.605 2.267 -8.299 1.00 94.38 107 THR A O 1
ATOM 799 N N . ILE A 1 108 ? -4.693 3.608 -10.090 1.00 97.19 108 ILE A N 1
ATOM 800 C CA . ILE A 1 108 ? -3.809 4.647 -9.534 1.00 97.19 108 ILE A CA 1
ATOM 801 C C . ILE A 1 108 ? -4.422 5.238 -8.256 1.00 97.19 108 ILE A C 1
ATOM 803 O O . ILE A 1 108 ? -3.719 5.434 -7.262 1.00 97.19 108 ILE A O 1
ATOM 807 N N . GLN A 1 109 ? -5.736 5.494 -8.240 1.00 97.00 109 GLN A N 1
ATOM 808 C CA . GLN A 1 109 ? -6.431 5.932 -7.024 1.00 97.00 109 GLN A CA 1
ATOM 809 C C . GLN A 1 109 ? -6.332 4.888 -5.903 1.00 97.00 109 GLN A C 1
ATOM 811 O O . GLN A 1 109 ? -6.113 5.257 -4.749 1.00 97.00 109 GLN A O 1
ATOM 816 N N . GLY A 1 110 ? -6.427 3.599 -6.236 1.00 97.44 110 GLY A N 1
ATOM 817 C CA . GLY A 1 110 ? -6.214 2.495 -5.303 1.00 97.44 110 GLY A CA 1
ATOM 818 C C . GLY A 1 110 ? -4.807 2.491 -4.709 1.00 97.44 110 GLY A C 1
ATOM 819 O O . GLY A 1 110 ? -4.659 2.435 -3.489 1.00 97.44 110 GLY A O 1
ATOM 820 N N . VAL A 1 111 ? -3.772 2.644 -5.544 1.00 98.31 111 VAL A N 1
ATOM 821 C CA . VAL A 1 111 ? -2.371 2.745 -5.094 1.00 98.31 111 VAL A CA 1
ATOM 822 C C . VAL A 1 111 ? -2.183 3.921 -4.130 1.00 98.31 111 VAL A C 1
ATOM 824 O O . VAL A 1 111 ? -1.589 3.752 -3.065 1.00 98.31 111 VAL A O 1
ATOM 827 N N . ARG A 1 112 ? -2.724 5.103 -4.452 1.00 97.81 112 ARG A N 1
ATOM 828 C CA . ARG A 1 112 ? -2.640 6.286 -3.576 1.00 97.81 112 ARG A CA 1
ATOM 829 C C . ARG A 1 112 ? -3.363 6.082 -2.247 1.00 97.81 112 ARG A C 1
ATOM 831 O O . ARG A 1 112 ? -2.846 6.479 -1.207 1.00 97.81 112 ARG A O 1
ATOM 838 N N . LEU A 1 113 ? -4.533 5.447 -2.268 1.00 97.62 113 LEU A N 1
ATOM 839 C CA . LEU A 1 113 ? -5.284 5.142 -1.053 1.00 97.62 113 LEU A CA 1
ATOM 840 C C . LEU A 1 113 ? -4.524 4.148 -0.157 1.00 97.62 113 LEU A C 1
ATOM 842 O O . LEU A 1 113 ? -4.482 4.322 1.058 1.00 97.62 113 LEU A O 1
ATOM 846 N N . LEU A 1 114 ? -3.864 3.145 -0.741 1.00 98.50 114 LEU A N 1
ATOM 847 C CA . LEU A 1 114 ? -2.970 2.255 0.004 1.00 98.50 114 LEU A CA 1
ATOM 848 C C . LEU A 1 114 ? -1.771 3.012 0.584 1.00 98.50 114 LEU A C 1
ATOM 850 O O . LEU A 1 114 ? -1.439 2.810 1.751 1.00 98.50 114 LEU A O 1
ATOM 854 N N . ALA A 1 115 ? -1.155 3.915 -0.184 1.00 98.19 115 ALA A N 1
ATOM 855 C CA . ALA A 1 115 ? -0.084 4.770 0.322 1.00 98.19 115 ALA A CA 1
ATOM 856 C C . ALA A 1 115 ? -0.549 5.601 1.533 1.00 98.19 115 ALA A C 1
ATOM 858 O O . ALA A 1 115 ? 0.167 5.671 2.530 1.00 98.19 115 ALA A O 1
ATOM 859 N N . GLU A 1 116 ? -1.768 6.153 1.497 1.00 97.62 116 GLU A N 1
ATOM 860 C CA . GLU A 1 116 ? -2.359 6.890 2.621 1.00 97.62 116 GLU A CA 1
ATOM 861 C C . GLU A 1 116 ? -2.443 6.019 3.885 1.00 97.62 116 GLU A C 1
ATOM 863 O O . GLU A 1 116 ? -1.940 6.437 4.930 1.00 97.62 116 GLU A O 1
ATOM 868 N N . PHE A 1 117 ? -2.971 4.789 3.782 1.00 97.69 117 PHE A N 1
ATOM 869 C CA . PHE A 1 117 ? -3.076 3.861 4.920 1.00 97.69 117 PHE A CA 1
ATOM 870 C C . PHE A 1 117 ? -1.740 3.490 5.554 1.00 97.69 117 PHE A C 1
ATOM 872 O O . PHE A 1 117 ? -1.681 3.265 6.761 1.00 97.69 117 PHE A O 1
ATOM 879 N N . HIS A 1 118 ? -0.682 3.406 4.750 1.00 97.81 118 HIS A N 1
ATOM 880 C CA . HIS A 1 118 ? 0.653 3.078 5.244 1.00 97.81 118 HIS A CA 1
ATOM 881 C C . HIS A 1 118 ? 1.432 4.307 5.723 1.00 97.81 118 HIS A C 1
ATOM 883 O O . HIS A 1 118 ? 2.443 4.158 6.402 1.00 97.81 118 HIS A O 1
ATOM 889 N N . SER A 1 119 ? 1.012 5.521 5.364 1.00 97.25 119 SER A N 1
ATOM 890 C CA . SER A 1 119 ? 1.774 6.746 5.646 1.00 97.25 119 SER A CA 1
ATOM 891 C C . SER A 1 119 ? 1.420 7.412 6.977 1.00 97.25 119 SER A C 1
ATOM 893 O O . SER A 1 119 ? 2.251 8.111 7.559 1.00 97.25 119 SER A O 1
ATOM 895 N N . ALA A 1 120 ? 0.191 7.219 7.464 1.00 96.12 120 ALA A N 1
ATOM 896 C CA . ALA A 1 120 ? -0.318 7.906 8.643 1.00 96.12 120 ALA A CA 1
ATOM 897 C C . ALA A 1 120 ? -1.391 7.103 9.386 1.00 96.12 120 ALA A C 1
ATOM 899 O O . ALA A 1 120 ? -2.067 6.241 8.829 1.00 96.12 120 ALA A O 1
ATOM 900 N N . GLU A 1 121 ? -1.578 7.445 10.662 1.00 96.50 121 GLU A N 1
ATOM 901 C CA . GLU A 1 121 ? -2.659 6.895 11.478 1.00 96.50 121 GLU A CA 1
ATOM 902 C C . GLU A 1 121 ? -4.035 7.192 10.851 1.00 96.50 121 GLU A C 1
ATOM 904 O O . GLU A 1 121 ? -4.274 8.323 10.409 1.00 96.50 121 GLU A O 1
ATOM 909 N N . PRO A 1 122 ? -4.977 6.227 10.861 1.00 95.12 122 PRO A N 1
ATOM 910 C CA . PRO A 1 122 ? -6.312 6.457 10.332 1.00 95.12 122 PRO A CA 1
ATOM 911 C C . PRO A 1 122 ? -7.032 7.613 11.028 1.00 95.12 122 PRO A C 1
ATOM 913 O O . PRO A 1 122 ? -7.151 7.666 12.254 1.00 95.12 122 PRO A O 1
ATOM 916 N N . THR A 1 123 ? -7.564 8.532 10.226 1.00 96.12 123 THR A N 1
ATOM 917 C CA . THR A 1 123 ? -8.350 9.673 10.706 1.00 96.12 123 THR A CA 1
ATOM 918 C C . THR A 1 123 ? -9.852 9.381 10.615 1.00 96.12 123 THR A C 1
ATOM 920 O O . THR A 1 123 ? -10.265 8.538 9.813 1.00 96.12 123 THR A O 1
ATOM 923 N N . PRO A 1 124 ? -10.716 10.103 11.361 1.00 96.94 124 PRO A N 1
ATOM 924 C CA . PRO A 1 124 ? -12.164 9.990 11.182 1.00 96.94 124 PRO A CA 1
ATOM 925 C C . PRO A 1 124 ? -12.589 10.238 9.730 1.00 96.94 124 PRO A C 1
ATOM 927 O O . PRO A 1 124 ? -13.399 9.493 9.192 1.00 96.94 124 PRO A O 1
ATOM 930 N N . ALA A 1 125 ? -11.984 11.232 9.072 1.00 95.69 125 ALA A N 1
ATOM 931 C CA . ALA A 1 125 ? -12.289 11.582 7.688 1.00 95.69 125 ALA A CA 1
ATOM 932 C C . ALA A 1 125 ? -11.968 10.443 6.705 1.00 95.69 125 ALA A C 1
ATOM 934 O O . ALA A 1 125 ? -12.760 10.178 5.799 1.00 95.69 125 ALA A O 1
ATOM 935 N N . LEU A 1 126 ? -10.843 9.745 6.898 1.00 95.31 126 LEU A N 1
ATOM 936 C CA . LEU A 1 126 ? -10.474 8.572 6.100 1.00 95.31 126 LEU A CA 1
ATOM 937 C C . LEU A 1 126 ? -11.485 7.429 6.284 1.00 95.31 126 LEU A C 1
ATOM 939 O O . LEU A 1 126 ? -11.977 6.873 5.304 1.00 95.31 126 LEU A O 1
ATOM 943 N N . LEU A 1 127 ? -11.846 7.114 7.530 1.00 96.81 127 LEU A N 1
ATOM 944 C CA . LEU A 1 127 ? -12.790 6.033 7.833 1.00 96.81 127 LEU A CA 1
ATOM 945 C C . LEU A 1 127 ? -14.214 6.356 7.356 1.00 96.81 127 LEU A C 1
ATOM 947 O O . LEU A 1 127 ? -14.906 5.487 6.834 1.00 96.81 127 LEU A O 1
ATOM 951 N N . GLU A 1 128 ? -14.651 7.612 7.451 1.00 96.25 128 GLU A N 1
ATOM 952 C CA . GLU A 1 128 ? -15.923 8.043 6.868 1.00 96.25 128 GLU A CA 1
ATOM 953 C C . GLU A 1 128 ? -15.912 7.988 5.336 1.00 96.25 128 GLU A C 1
ATOM 955 O O . GLU A 1 128 ? -16.937 7.686 4.720 1.00 96.25 128 GLU A O 1
ATOM 960 N N . ARG A 1 129 ? -14.773 8.282 4.695 1.00 95.56 129 ARG A N 1
ATOM 961 C CA . ARG A 1 129 ? -14.625 8.138 3.241 1.00 95.56 129 ARG A CA 1
ATOM 962 C C . ARG A 1 129 ? -14.771 6.674 2.824 1.00 95.56 129 ARG A C 1
ATOM 964 O O . ARG A 1 129 ? -15.540 6.407 1.903 1.00 95.56 129 ARG A O 1
ATOM 971 N N . LEU A 1 130 ? -14.146 5.746 3.551 1.00 95.88 130 LEU A N 1
ATOM 972 C CA . LEU A 1 130 ? -14.343 4.303 3.358 1.00 95.88 130 LEU A CA 1
ATOM 973 C C . LEU A 1 130 ? -15.783 3.860 3.624 1.00 95.88 130 LEU A C 1
ATOM 975 O O . LEU A 1 130 ? -16.322 3.052 2.880 1.00 95.88 130 LEU A O 1
ATOM 979 N N . ARG A 1 131 ? -16.456 4.425 4.632 1.00 95.25 131 ARG A N 1
ATOM 980 C CA . ARG A 1 131 ? -17.865 4.103 4.899 1.00 95.25 131 ARG A CA 1
ATOM 981 C C . ARG A 1 131 ? -18.775 4.485 3.725 1.00 95.25 131 ARG A C 1
ATOM 983 O O . ARG A 1 131 ? -19.738 3.779 3.440 1.00 95.25 131 ARG A O 1
ATOM 990 N N . ARG A 1 132 ? -18.483 5.600 3.042 1.00 95.38 132 ARG A N 1
ATOM 991 C CA . ARG A 1 132 ? -19.228 6.056 1.850 1.00 95.38 132 ARG A CA 1
ATOM 992 C C . ARG A 1 132 ? -18.862 5.260 0.598 1.00 95.38 132 ARG A C 1
ATOM 994 O O . ARG A 1 132 ? -19.736 4.990 -0.220 1.00 95.38 132 ARG A O 1
ATOM 1001 N N . THR A 1 133 ? -17.588 4.900 0.458 1.00 95.50 133 THR A N 1
ATOM 1002 C CA . THR A 1 133 ? -17.060 4.121 -0.669 1.00 95.50 133 THR A CA 1
ATOM 1003 C C . THR A 1 133 ? -16.316 2.900 -0.127 1.00 95.50 133 THR A C 1
ATOM 1005 O O . THR A 1 133 ? -15.104 2.983 0.087 1.00 95.50 133 THR A O 1
ATOM 1008 N N . PRO A 1 134 ? -17.034 1.788 0.129 1.00 95.25 134 PRO A N 1
ATOM 1009 C CA . PRO A 1 134 ? -16.444 0.575 0.688 1.00 95.25 134 PRO A CA 1
ATOM 1010 C C . PRO A 1 134 ? -15.282 0.059 -0.166 1.00 95.25 134 PRO A C 1
ATOM 1012 O O . PRO A 1 134 ? -15.318 0.168 -1.396 1.00 95.25 134 PRO A O 1
ATOM 1015 N N . ALA A 1 135 ? -14.277 -0.541 0.469 1.00 94.44 135 ALA A N 1
ATOM 1016 C CA . ALA A 1 135 ? -13.094 -1.096 -0.179 1.00 94.44 135 ALA A CA 1
ATOM 1017 C C . ALA A 1 135 ? -13.473 -2.072 -1.303 1.00 94.44 135 ALA A C 1
ATOM 1019 O O . ALA A 1 135 ? -12.893 -2.009 -2.385 1.00 94.44 135 ALA A O 1
ATOM 1020 N N . GLY A 1 136 ? -14.508 -2.898 -1.102 1.00 92.56 136 GLY A N 1
ATOM 1021 C CA . GLY A 1 136 ? -14.963 -3.872 -2.101 1.00 92.56 136 GLY A CA 1
ATOM 1022 C C . GLY A 1 136 ? -15.732 -3.284 -3.289 1.00 92.56 136 GLY A C 1
ATOM 1023 O O . GLY A 1 136 ? -16.165 -4.034 -4.162 1.00 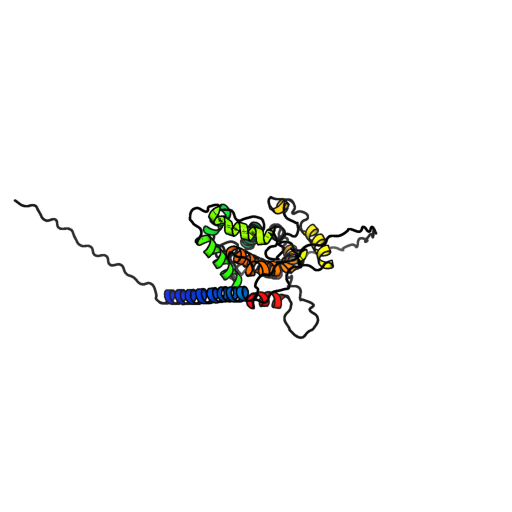92.56 136 GLY A O 1
ATOM 1024 N N . ARG A 1 137 ? -15.969 -1.967 -3.317 1.00 90.38 137 ARG A N 1
ATOM 1025 C CA . ARG A 1 137 ? -16.716 -1.267 -4.383 1.00 90.38 137 ARG A CA 1
ATOM 1026 C C . ARG A 1 137 ? -16.033 0.011 -4.874 1.00 90.38 137 ARG A C 1
ATOM 1028 O O . ARG A 1 137 ? -16.621 0.739 -5.667 1.00 90.38 137 ARG A O 1
ATOM 1035 N N . GLY A 1 138 ? -14.843 0.306 -4.362 1.00 89.88 138 GLY A N 1
ATOM 1036 C CA . GLY A 1 138 ? -14.089 1.518 -4.654 1.00 89.88 138 GLY A CA 1
ATOM 1037 C C . GLY A 1 138 ? -12.799 1.244 -5.430 1.00 89.88 138 GLY A C 1
ATOM 1038 O O . GLY A 1 138 ? -12.667 0.196 -6.057 1.00 89.88 138 GLY A O 1
ATOM 1039 N N . PRO A 1 139 ? -11.808 2.145 -5.326 1.00 93.38 139 PRO A N 1
ATOM 1040 C CA . PRO A 1 139 ? -10.513 2.016 -6.005 1.00 93.38 139 PRO A CA 1
ATOM 1041 C C . PRO A 1 139 ? -9.680 0.780 -5.618 1.00 93.38 139 PRO A C 1
ATOM 1043 O O . PRO A 1 139 ? -8.679 0.486 -6.262 1.00 93.38 139 PRO A O 1
ATOM 1046 N N . LEU A 1 140 ? -10.060 0.072 -4.547 1.00 95.19 140 LEU A N 1
ATOM 1047 C CA . LEU A 1 140 ? -9.405 -1.159 -4.084 1.00 95.19 140 LEU A CA 1
ATOM 1048 C C . LEU A 1 140 ? -10.126 -2.431 -4.548 1.00 95.19 140 LEU A C 1
ATOM 1050 O O . LEU A 1 140 ? -9.686 -3.532 -4.218 1.00 95.19 140 LEU A O 1
ATOM 1054 N N . ALA A 1 141 ? -11.241 -2.298 -5.272 1.00 93.88 141 ALA A N 1
ATOM 1055 C CA . ALA A 1 141 ? -12.012 -3.438 -5.732 1.00 93.88 141 ALA A CA 1
ATOM 1056 C C . ALA A 1 141 ? -11.215 -4.217 -6.787 1.00 93.88 141 ALA A C 1
ATOM 1058 O O . ALA A 1 141 ? -10.869 -3.693 -7.844 1.00 93.88 141 ALA A O 1
ATOM 1059 N N . LEU A 1 142 ? -10.943 -5.486 -6.494 1.00 92.62 142 LEU A N 1
ATOM 1060 C CA . LEU A 1 142 ? -10.257 -6.413 -7.386 1.00 92.62 142 LEU A CA 1
ATOM 1061 C C . LEU A 1 142 ? -11.048 -7.714 -7.453 1.00 92.62 142 LEU A C 1
ATOM 1063 O O . LEU A 1 142 ? -11.495 -8.225 -6.424 1.00 92.62 142 LEU A O 1
ATOM 1067 N N . ASP A 1 143 ? -11.181 -8.269 -8.657 1.00 90.94 143 ASP A N 1
ATOM 1068 C CA . ASP A 1 143 ? -11.824 -9.566 -8.881 1.00 90.94 143 ASP A CA 1
ATOM 1069 C C . ASP A 1 143 ? -10.852 -10.715 -8.571 1.00 90.94 143 ASP A C 1
ATOM 1071 O O . ASP A 1 143 ? -10.359 -11.423 -9.449 1.00 90.94 143 ASP A O 1
ATOM 1075 N N . ARG A 1 144 ? -10.490 -10.832 -7.290 1.00 89.19 144 ARG A N 1
ATOM 1076 C CA . ARG A 1 144 ? -9.655 -11.906 -6.742 1.00 89.19 144 ARG A CA 1
ATOM 1077 C C . ARG A 1 144 ? -10.173 -12.315 -5.372 1.00 89.19 144 ARG A C 1
ATOM 1079 O O . ARG A 1 144 ? -10.471 -11.456 -4.547 1.00 89.19 144 ARG A O 1
ATOM 1086 N N . ASP A 1 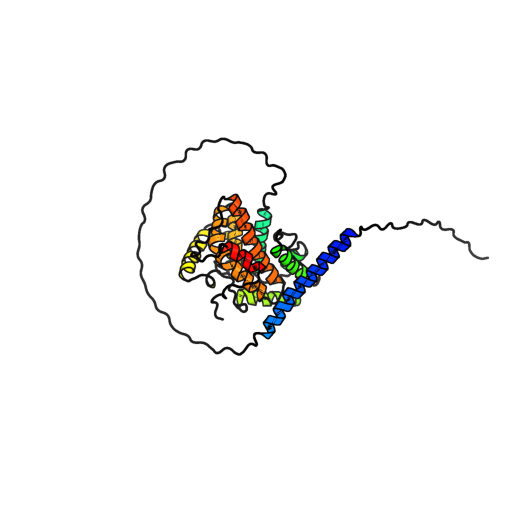145 ? -10.218 -13.616 -5.098 1.00 89.19 145 ASP A N 1
ATOM 1087 C CA . ASP A 1 145 ? -10.762 -14.144 -3.839 1.00 89.19 145 ASP A CA 1
ATOM 1088 C C . ASP A 1 145 ? -10.076 -13.569 -2.588 1.00 89.19 145 ASP A C 1
ATOM 1090 O O . ASP A 1 145 ? -10.751 -13.249 -1.608 1.00 89.19 145 ASP A O 1
ATOM 1094 N N . ASP A 1 146 ? -8.749 -13.411 -2.621 1.00 88.06 146 ASP A N 1
ATOM 1095 C CA . ASP A 1 146 ? -7.962 -12.833 -1.525 1.00 88.06 146 ASP A CA 1
ATOM 1096 C C . ASP A 1 146 ? -8.319 -11.357 -1.283 1.00 88.06 146 ASP A C 1
ATOM 1098 O O . ASP A 1 146 ? -8.587 -10.960 -0.146 1.00 88.06 146 ASP A O 1
ATOM 1102 N N . ALA A 1 147 ? -8.402 -10.562 -2.349 1.00 93.69 147 ALA A N 1
ATOM 1103 C CA . ALA A 1 147 ? -8.789 -9.159 -2.288 1.00 93.69 147 ALA A CA 1
ATOM 1104 C C . ALA A 1 147 ? -10.251 -8.969 -1.857 1.00 93.69 147 ALA A C 1
ATOM 1106 O O . ALA A 1 147 ? -10.533 -8.110 -1.026 1.00 93.69 147 ALA A O 1
ATOM 1107 N N . LEU A 1 148 ? -11.179 -9.792 -2.356 1.00 95.19 148 LEU A N 1
ATOM 1108 C CA . LEU A 1 148 ? -12.595 -9.742 -1.978 1.00 95.19 148 LEU A CA 1
ATOM 1109 C C . LEU A 1 148 ? -12.794 -10.040 -0.487 1.00 95.19 148 LEU A C 1
ATOM 1111 O O . LEU A 1 148 ? -13.584 -9.370 0.181 1.00 95.19 148 LEU A O 1
ATOM 1115 N N . GLN A 1 149 ? -12.070 -11.025 0.051 1.00 93.38 149 GLN A N 1
ATOM 1116 C CA . GLN A 1 149 ? -12.098 -11.336 1.482 1.00 93.38 149 GLN A CA 1
ATOM 1117 C C . GLN A 1 149 ? -11.488 -10.205 2.313 1.00 93.38 149 GLN A C 1
ATOM 1119 O O . GLN A 1 149 ? -12.074 -9.796 3.313 1.00 93.38 149 GLN A O 1
ATOM 1124 N N . ALA A 1 150 ? -10.347 -9.667 1.888 1.00 96.38 150 ALA A N 1
ATOM 1125 C CA . ALA A 1 150 ? -9.678 -8.573 2.580 1.00 96.38 150 ALA A CA 1
ATOM 1126 C C . ALA A 1 150 ? -10.504 -7.281 2.586 1.00 96.38 150 ALA A C 1
ATOM 1128 O O . ALA A 1 150 ? -10.628 -6.632 3.623 1.00 96.38 150 ALA A O 1
ATOM 1129 N N . ALA A 1 151 ? -11.126 -6.942 1.458 1.00 97.62 151 ALA A N 1
ATOM 1130 C CA . ALA A 1 151 ? -12.058 -5.830 1.357 1.00 97.62 151 ALA A CA 1
ATOM 1131 C C . ALA A 1 151 ? -13.253 -6.015 2.298 1.00 97.62 151 ALA A C 1
ATOM 1133 O O . ALA A 1 151 ? -13.615 -5.079 3.003 1.00 97.62 151 ALA A O 1
ATOM 1134 N N . ALA A 1 152 ? -13.814 -7.226 2.378 1.00 96.38 152 ALA A N 1
ATOM 1135 C CA . ALA A 1 152 ? -14.901 -7.515 3.307 1.00 96.38 152 ALA A CA 1
ATOM 1136 C C . ALA A 1 152 ? -14.489 -7.314 4.777 1.00 96.38 152 ALA A C 1
ATOM 1138 O O . ALA A 1 152 ? -15.285 -6.772 5.535 1.00 96.38 152 ALA A O 1
ATOM 1139 N N . LEU A 1 153 ? -13.260 -7.683 5.168 1.00 95.50 153 LEU A N 1
ATOM 1140 C CA . LEU A 1 153 ? -12.745 -7.425 6.522 1.00 95.50 153 LEU A CA 1
ATOM 1141 C C . LEU A 1 153 ? -12.667 -5.925 6.828 1.00 95.50 153 LEU A C 1
ATOM 1143 O O . LEU A 1 153 ? -13.081 -5.488 7.899 1.00 95.50 153 LEU A O 1
ATOM 1147 N N . VAL A 1 154 ? -12.143 -5.133 5.888 1.00 97.88 154 VAL A N 1
ATOM 1148 C CA . VAL A 1 154 ? -12.061 -3.671 6.032 1.00 97.88 154 VAL A CA 1
ATOM 1149 C C . VAL A 1 154 ? -13.461 -3.069 6.135 1.00 97.88 154 VAL A C 1
ATOM 1151 O O . VAL A 1 154 ? -13.726 -2.280 7.041 1.00 97.88 154 VAL A O 1
ATOM 1154 N N . ASP A 1 155 ? -14.357 -3.467 5.235 1.00 97.69 155 ASP A N 1
ATOM 1155 C CA . ASP A 1 155 ? -15.720 -2.947 5.153 1.00 97.69 155 ASP A CA 1
ATOM 1156 C C . ASP A 1 155 ? -16.538 -3.290 6.403 1.00 97.69 155 ASP A C 1
ATOM 1158 O O . ASP A 1 155 ? -17.254 -2.429 6.911 1.00 97.69 155 ASP A O 1
ATOM 1162 N N . GLU A 1 156 ? -16.395 -4.509 6.932 1.00 97.38 156 GLU A N 1
ATOM 1163 C CA . GLU A 1 156 ? -17.036 -4.952 8.175 1.00 97.38 156 GLU A CA 1
ATOM 1164 C C . GLU A 1 156 ? -16.583 -4.085 9.355 1.00 97.38 156 GLU A C 1
ATOM 1166 O O . GLU A 1 156 ? -17.417 -3.433 9.988 1.00 97.38 156 GLU A O 1
ATOM 1171 N N . VAL A 1 157 ? -15.266 -3.949 9.562 1.00 97.06 157 VAL A N 1
ATOM 1172 C CA . VAL A 1 157 ? -14.713 -3.115 10.643 1.00 97.06 157 VAL A CA 1
ATOM 1173 C C . VAL A 1 157 ? -15.184 -1.663 10.534 1.00 97.06 157 VAL A C 1
ATOM 1175 O O . VAL A 1 157 ? -15.560 -1.055 11.535 1.00 97.06 157 VAL A O 1
ATOM 1178 N N . VAL A 1 158 ? -15.187 -1.083 9.330 1.00 97.00 158 VAL A N 1
ATOM 1179 C CA . VAL A 1 158 ? -15.624 0.308 9.117 1.00 97.00 158 VAL A CA 1
ATOM 1180 C C . VAL A 1 158 ? -17.136 0.472 9.323 1.00 97.00 158 VAL A C 1
ATOM 1182 O O . VAL A 1 158 ? -17.581 1.527 9.798 1.00 97.00 158 VAL A O 1
ATOM 1185 N N . SER A 1 159 ? -17.930 -0.547 8.982 1.00 96.31 159 SER A N 1
ATOM 1186 C CA . SER A 1 159 ? -19.384 -0.545 9.172 1.00 96.31 159 SER A CA 1
ATOM 1187 C C . SER A 1 159 ? -19.797 -0.644 10.642 1.00 96.31 159 SER A C 1
ATOM 1189 O O . SER A 1 159 ? -20.775 -0.008 11.030 1.00 96.31 159 SER A O 1
ATOM 1191 N N . ASP A 1 160 ? -19.004 -1.338 11.462 1.00 96.81 160 ASP A N 1
ATOM 1192 C CA . ASP A 1 160 ? -19.244 -1.513 12.900 1.00 96.81 160 ASP A CA 1
ATOM 1193 C C . ASP A 1 160 ? -18.865 -0.281 13.737 1.00 96.81 160 ASP A C 1
ATOM 1195 O O . ASP A 1 160 ? -19.255 -0.151 14.903 1.00 96.81 160 ASP A O 1
ATOM 1199 N N . LEU A 1 161 ? -18.106 0.657 13.164 1.00 96.50 161 LEU A N 1
ATOM 1200 C CA . LEU A 1 161 ? -17.781 1.910 13.837 1.00 96.50 161 LEU A CA 1
ATOM 1201 C C . LEU A 1 161 ? -19.058 2.724 14.114 1.00 96.50 161 LEU A C 1
ATOM 1203 O O . LEU A 1 161 ? -19.924 2.831 13.243 1.00 96.50 161 LEU A O 1
ATOM 1207 N N . PRO A 1 162 ? -19.152 3.409 15.270 1.00 96.75 162 PRO A N 1
ATOM 1208 C CA . PRO A 1 162 ? -20.302 4.253 15.576 1.00 96.75 162 PRO A CA 1
ATOM 1209 C C . PRO A 1 162 ? -20.459 5.383 14.552 1.00 96.75 162 PRO A C 1
ATOM 1211 O O . PRO A 1 162 ? -19.500 5.780 13.880 1.00 96.75 162 PRO A O 1
ATOM 1214 N N . GLU A 1 163 ? -21.667 5.947 14.472 1.00 93.44 163 GLU A N 1
ATOM 1215 C CA . GLU A 1 163 ? -21.966 7.072 13.579 1.00 93.44 163 GLU A CA 1
ATOM 1216 C C . GLU A 1 163 ? -20.970 8.222 13.788 1.00 93.44 163 GLU A C 1
ATOM 1218 O O . GLU A 1 163 ? -20.344 8.678 12.832 1.00 93.44 163 GLU A O 1
ATOM 1223 N N . ARG A 1 164 ? -20.721 8.589 15.053 1.00 96.06 164 ARG A N 1
ATOM 1224 C CA . ARG A 1 164 ? -19.674 9.536 15.450 1.00 96.06 164 ARG A CA 1
ATOM 1225 C C . ARG A 1 164 ? -18.382 8.812 15.839 1.00 96.06 164 ARG A C 1
ATOM 1227 O O . ARG A 1 164 ? -18.282 8.259 16.935 1.00 96.06 164 ARG A O 1
ATOM 1234 N N . ILE A 1 165 ? -17.357 8.902 14.991 1.00 96.31 165 ILE A N 1
ATOM 1235 C CA . ILE A 1 165 ? -16.028 8.326 15.248 1.00 96.31 165 ILE A CA 1
ATOM 1236 C C . ILE A 1 165 ? -15.268 9.206 16.250 1.00 96.31 165 ILE A C 1
ATOM 1238 O O . ILE A 1 165 ? -14.950 10.364 15.985 1.00 96.31 165 ILE A O 1
ATOM 1242 N N . THR A 1 166 ? -14.974 8.657 17.428 1.00 95.94 166 THR A N 1
ATOM 1243 C CA . THR A 1 166 ? -14.244 9.363 18.496 1.00 95.94 166 THR A CA 1
ATOM 1244 C C . THR A 1 166 ? -12.795 8.886 18.602 1.00 95.94 166 THR A C 1
ATOM 1246 O O . THR A 1 166 ? -12.442 7.827 18.088 1.00 95.94 166 THR A O 1
ATOM 1249 N N . ARG A 1 167 ? -11.950 9.606 19.357 1.00 94.25 167 ARG A N 1
ATOM 1250 C CA . ARG A 1 167 ? -10.575 9.154 19.659 1.00 94.25 167 ARG A CA 1
ATOM 1251 C C . ARG A 1 167 ? -10.527 7.760 20.292 1.00 94.25 167 ARG A C 1
ATOM 1253 O O . ARG A 1 167 ? -9.607 7.004 20.014 1.00 94.25 167 ARG A O 1
ATOM 1260 N N . ARG A 1 168 ? -11.526 7.398 21.108 1.00 95.69 168 ARG A N 1
ATOM 1261 C CA . ARG A 1 168 ? -11.618 6.058 21.707 1.00 95.69 168 ARG A CA 1
ATOM 1262 C C . ARG A 1 168 ? -11.835 4.977 20.647 1.00 95.69 168 ARG A C 1
ATOM 1264 O O . ARG A 1 168 ? -11.281 3.896 20.786 1.00 95.69 168 ARG A O 1
ATOM 1271 N N . CYS A 1 169 ? -12.600 5.279 19.598 1.00 95.00 169 CYS A N 1
ATOM 1272 C CA . CYS A 1 169 ? -12.806 4.377 18.464 1.00 95.00 169 CYS A CA 1
ATOM 1273 C C . CYS A 1 169 ? -11.522 4.193 17.648 1.00 95.00 169 CYS A C 1
ATOM 1275 O O . CYS A 1 169 ? -11.288 3.109 17.137 1.00 95.00 169 CYS A O 1
ATOM 1277 N N . LEU A 1 170 ? -10.689 5.235 17.544 1.00 96.38 170 LEU A N 1
ATOM 1278 C CA . LEU A 1 170 ? -9.426 5.191 16.798 1.00 96.38 170 LEU A CA 1
ATOM 1279 C C . LEU A 1 170 ? -8.282 4.509 17.553 1.00 96.38 170 LEU A C 1
ATOM 1281 O O . LEU A 1 170 ? -7.331 4.064 16.921 1.00 96.38 170 LEU A O 1
ATOM 1285 N N . ALA A 1 171 ? -8.349 4.428 18.884 1.00 96.62 171 ALA A N 1
ATOM 1286 C CA . ALA A 1 171 ? -7.247 3.924 19.703 1.00 96.62 171 ALA A CA 1
ATOM 1287 C C . ALA A 1 171 ? -6.705 2.542 19.266 1.00 96.62 171 ALA A C 1
ATOM 1289 O O . ALA A 1 171 ? -5.482 2.402 19.225 1.00 96.62 171 ALA A O 1
ATOM 1290 N N . PRO A 1 172 ? -7.539 1.551 18.883 1.00 95.25 172 PRO A N 1
ATOM 1291 C CA . PRO A 1 172 ? -7.037 0.277 18.366 1.00 95.25 172 PRO A CA 1
ATOM 1292 C C . PRO A 1 172 ? -6.287 0.420 17.033 1.00 95.25 172 PRO A C 1
ATOM 1294 O O . PRO A 1 172 ? -5.199 -0.127 16.881 1.00 95.25 172 PRO A O 1
ATOM 1297 N N . PHE A 1 173 ? -6.799 1.236 16.105 1.00 96.38 173 PHE A N 1
ATOM 1298 C CA . PHE A 1 173 ? -6.140 1.512 14.823 1.00 96.38 173 PHE A CA 1
ATOM 1299 C C . PHE A 1 173 ? -4.792 2.209 15.015 1.00 96.38 173 PHE A C 1
ATOM 1301 O O . PHE A 1 173 ? -3.813 1.856 14.370 1.00 96.38 173 PHE A O 1
ATOM 1308 N N . VAL A 1 174 ? -4.724 3.181 15.925 1.00 96.25 174 VAL A N 1
ATOM 1309 C CA . VAL A 1 174 ? -3.479 3.888 16.256 1.00 96.25 174 VAL A CA 1
ATOM 1310 C C . VAL A 1 174 ? -2.452 2.934 16.870 1.00 96.25 174 VAL A C 1
ATOM 1312 O O . VAL A 1 174 ? -1.269 3.000 16.536 1.00 96.25 174 VAL A O 1
ATOM 1315 N N . ALA A 1 175 ? -2.893 2.027 17.747 1.00 95.25 175 ALA A N 1
ATOM 1316 C CA . ALA A 1 175 ? -2.019 1.032 18.360 1.00 95.25 175 ALA A CA 1
ATOM 1317 C C . ALA A 1 175 ? -1.418 0.083 17.312 1.00 95.25 175 ALA A C 1
ATOM 1319 O O . ALA A 1 175 ? -0.202 -0.121 17.309 1.00 95.25 175 ALA A O 1
ATOM 1320 N N . ASP A 1 176 ? -2.239 -0.437 16.400 1.00 94.75 176 ASP A N 1
ATOM 1321 C CA . ASP A 1 176 ? -1.774 -1.327 15.336 1.00 94.75 176 ASP A CA 1
ATOM 1322 C C . ASP A 1 176 ? -0.909 -0.597 14.306 1.00 94.75 176 ASP A C 1
ATOM 1324 O O . ASP A 1 176 ? 0.156 -1.098 13.949 1.00 94.75 176 ASP A O 1
ATOM 1328 N N . PHE A 1 177 ? -1.281 0.622 13.905 1.00 96.44 177 PHE A N 1
ATOM 1329 C CA . PHE A 1 177 ? -0.445 1.447 13.033 1.00 96.44 177 PHE A CA 1
ATOM 1330 C C . PHE A 1 177 ? 0.948 1.652 13.641 1.00 96.44 177 PHE A C 1
ATOM 1332 O O . PHE A 1 177 ? 1.961 1.468 12.970 1.00 96.44 177 PHE A O 1
ATOM 1339 N N . SER A 1 178 ? 1.019 1.979 14.935 1.00 95.69 178 SER A N 1
ATOM 1340 C CA . SER A 1 178 ? 2.291 2.130 15.646 1.00 95.69 178 SER A CA 1
ATOM 1341 C C . SER A 1 178 ? 3.086 0.817 15.690 1.00 95.69 178 SER A C 1
ATOM 1343 O O . SER A 1 178 ? 4.292 0.823 15.438 1.00 95.69 178 SER A O 1
ATOM 1345 N N . ALA A 1 179 ? 2.417 -0.313 15.947 1.00 94.69 179 ALA A N 1
ATOM 1346 C CA . ALA A 1 179 ? 3.029 -1.642 15.971 1.00 94.69 179 ALA A CA 1
ATOM 1347 C C . ALA A 1 179 ? 3.627 -2.063 14.617 1.00 94.69 179 ALA A C 1
ATOM 1349 O O . ALA A 1 179 ? 4.661 -2.737 14.590 1.00 94.69 179 ALA A O 1
ATOM 1350 N N . ILE A 1 180 ? 2.985 -1.662 13.516 1.00 94.62 180 ILE A N 1
ATOM 1351 C CA . ILE A 1 180 ? 3.416 -1.949 12.143 1.00 94.62 180 ILE A CA 1
ATOM 1352 C C . ILE A 1 180 ? 4.527 -0.989 11.710 1.00 94.62 180 ILE A C 1
ATOM 1354 O O . ILE A 1 180 ? 5.576 -1.429 11.249 1.00 94.62 180 ILE A O 1
ATOM 1358 N N . HIS A 1 181 ? 4.302 0.319 11.848 1.00 94.88 181 HIS A N 1
ATOM 1359 C CA . HIS A 1 181 ? 5.098 1.326 11.146 1.00 94.88 181 HIS A CA 1
ATOM 1360 C C . HIS A 1 181 ? 6.151 2.028 12.004 1.00 94.88 181 HIS A C 1
ATOM 1362 O O . HIS A 1 181 ? 7.059 2.643 11.451 1.00 94.88 181 HIS A O 1
ATOM 1368 N N . ARG A 1 182 ? 6.045 1.985 13.340 1.00 92.19 182 ARG A N 1
ATOM 1369 C CA . ARG A 1 182 ? 6.914 2.789 14.222 1.00 92.19 182 ARG A CA 1
ATOM 1370 C C . ARG A 1 182 ? 7.758 1.967 15.179 1.00 92.19 182 ARG A C 1
ATOM 1372 O O . ARG A 1 182 ? 8.943 2.233 15.316 1.00 92.19 182 ARG A O 1
ATOM 1379 N N . THR A 1 183 ? 7.157 1.008 15.875 1.00 90.00 183 THR A N 1
ATOM 1380 C CA . THR A 1 183 ? 7.837 0.302 16.973 1.00 90.00 183 THR A CA 1
ATOM 1381 C C . THR A 1 183 ? 8.472 -1.012 16.545 1.00 90.00 183 THR A C 1
ATOM 1383 O O . THR A 1 183 ? 9.218 -1.599 17.320 1.00 90.00 183 THR A O 1
ATOM 1386 N N . GLY A 1 184 ? 8.142 -1.516 15.352 1.00 82.19 184 GLY A N 1
ATOM 1387 C CA . GLY A 1 184 ? 8.585 -2.836 14.905 1.00 82.19 184 GLY A CA 1
ATOM 1388 C C . GLY A 1 184 ? 8.026 -3.984 15.753 1.00 82.19 184 GLY A C 1
ATOM 1389 O O . GLY A 1 184 ? 8.531 -5.103 15.668 1.00 82.19 184 GLY A O 1
ATOM 1390 N N . ALA A 1 185 ? 6.975 -3.753 16.551 1.00 87.75 185 ALA A N 1
ATOM 1391 C CA . ALA A 1 185 ? 6.410 -4.756 17.457 1.00 87.75 185 ALA A CA 1
ATOM 1392 C C . ALA A 1 185 ? 5.934 -6.024 16.726 1.00 87.75 185 ALA A C 1
ATOM 1394 O O . ALA A 1 185 ? 5.947 -7.112 17.302 1.00 87.75 185 ALA A O 1
ATOM 1395 N N . LEU A 1 186 ? 5.559 -5.905 15.447 1.00 85.12 186 LEU A N 1
ATOM 1396 C CA . LEU A 1 186 ? 5.189 -7.052 14.616 1.00 85.12 186 LEU A CA 1
ATOM 1397 C C . LEU A 1 186 ? 6.381 -7.746 13.942 1.00 85.12 186 LEU A C 1
ATOM 1399 O O . LEU A 1 186 ? 6.160 -8.671 13.162 1.00 85.12 186 LEU A O 1
ATOM 1403 N N . ARG A 1 187 ? 7.630 -7.334 14.206 1.00 84.75 187 ARG A N 1
ATOM 1404 C CA . ARG A 1 187 ? 8.848 -7.793 13.502 1.00 84.75 187 ARG A CA 1
ATOM 1405 C C . ARG A 1 187 ? 8.684 -7.761 11.978 1.00 84.75 187 ARG A C 1
ATOM 1407 O O . ARG A 1 187 ? 9.020 -8.717 11.275 1.00 84.75 187 ARG A O 1
ATOM 1414 N N . ALA A 1 188 ? 8.082 -6.681 11.497 1.00 86.88 188 ALA A N 1
ATOM 1415 C CA . ALA A 1 188 ? 7.879 -6.376 10.093 1.00 86.88 188 ALA A CA 1
ATOM 1416 C C . ALA A 1 188 ? 8.334 -4.929 9.893 1.00 86.88 188 ALA A C 1
ATOM 1418 O O . ALA A 1 188 ? 7.740 -4.027 10.478 1.00 86.88 188 ALA A O 1
ATOM 1419 N N . CYS A 1 189 ? 9.409 -4.710 9.134 1.00 91.44 189 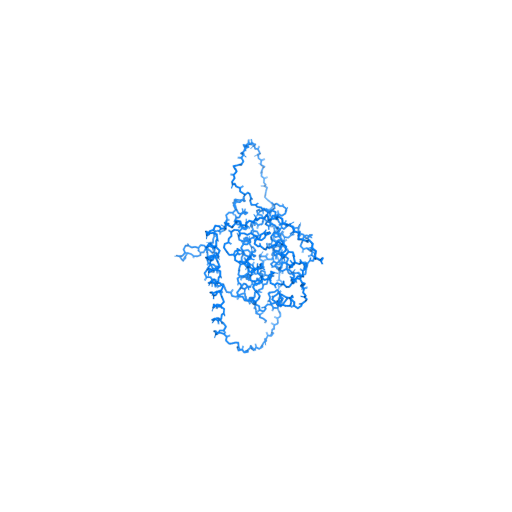CYS A N 1
ATOM 1420 C CA . CYS A 1 189 ? 9.831 -3.350 8.814 1.00 91.44 189 CYS A CA 1
ATOM 1421 C C . CYS A 1 189 ? 9.014 -2.831 7.631 1.00 91.44 189 CYS A C 1
ATOM 1423 O O . CYS A 1 189 ? 8.923 -3.538 6.625 1.00 91.44 189 CYS A O 1
ATOM 1425 N N . PRO A 1 190 ? 8.452 -1.616 7.709 1.00 96.56 190 PRO A N 1
ATOM 1426 C CA . PRO A 1 190 ? 7.736 -1.009 6.597 1.00 96.56 190 PRO A CA 1
ATOM 1427 C C . PRO A 1 190 ? 8.681 -0.389 5.554 1.00 96.56 190 PRO A C 1
ATOM 1429 O O . PRO A 1 190 ? 8.221 0.427 4.761 1.00 96.56 190 PRO A O 1
ATOM 1432 N N . THR A 1 191 ? 9.977 -0.719 5.565 1.00 96.69 191 THR A N 1
ATOM 1433 C CA . THR A 1 191 ? 10.956 -0.266 4.569 1.00 96.69 191 THR A CA 1
ATOM 1434 C C . THR A 1 191 ? 11.650 -1.442 3.889 1.00 96.69 191 THR A C 1
ATOM 1436 O O . THR A 1 191 ? 11.766 -2.511 4.489 1.00 96.69 191 THR A O 1
ATOM 1439 N N . GLU A 1 192 ? 12.104 -1.257 2.647 1.00 94.88 192 GLU A N 1
ATOM 1440 C CA . GLU A 1 192 ? 12.694 -2.308 1.806 1.00 94.88 192 GLU A CA 1
ATOM 1441 C C . GLU A 1 192 ? 13.985 -2.899 2.391 1.00 94.88 192 GLU A C 1
ATOM 1443 O O . GLU A 1 192 ? 14.156 -4.122 2.426 1.00 94.88 192 GLU A O 1
ATOM 1448 N N . GLY A 1 193 ? 14.903 -2.049 2.861 1.00 91.94 193 GLY A N 1
ATOM 1449 C CA . GLY A 1 193 ? 16.281 -2.451 3.152 1.00 91.94 193 GLY A CA 1
ATOM 1450 C C . GLY A 1 193 ? 16.443 -3.704 4.034 1.00 91.94 193 GLY A C 1
ATOM 1451 O O . GLY A 1 193 ? 17.217 -4.592 3.659 1.00 91.94 193 GLY A O 1
ATOM 1452 N N . PRO A 1 194 ? 15.744 -3.826 5.178 1.00 91.19 194 PRO A N 1
ATOM 1453 C CA . PRO A 1 194 ? 15.864 -4.977 6.083 1.00 91.19 194 PRO A CA 1
ATOM 1454 C C . PRO A 1 194 ? 15.380 -6.326 5.527 1.00 91.19 194 PRO A C 1
ATOM 1456 O O . PRO A 1 194 ? 15.697 -7.369 6.101 1.00 91.19 194 PRO A O 1
ATOM 1459 N N . TRP A 1 195 ? 14.621 -6.327 4.430 1.00 88.44 195 TRP A N 1
ATOM 1460 C CA . TRP A 1 195 ? 14.166 -7.550 3.756 1.00 88.44 195 TRP A CA 1
ATOM 1461 C C . TRP A 1 195 ? 15.146 -8.041 2.692 1.00 88.44 195 TRP A C 1
ATOM 1463 O O . TRP A 1 195 ? 15.015 -9.162 2.200 1.00 88.44 195 TRP A O 1
ATOM 1473 N N . LEU A 1 196 ? 16.113 -7.203 2.317 1.00 85.69 196 LEU A N 1
ATOM 1474 C CA . LEU A 1 196 ? 17.102 -7.508 1.298 1.00 85.69 196 LEU A CA 1
ATOM 1475 C C . LEU A 1 196 ? 18.438 -7.920 1.914 1.00 85.69 196 LEU A C 1
ATOM 1477 O O . LEU A 1 196 ? 18.883 -7.391 2.937 1.00 85.69 196 LEU A O 1
ATOM 1481 N N . GLU A 1 197 ? 19.117 -8.821 1.209 1.00 86.75 197 GLU A N 1
ATOM 1482 C CA . GLU A 1 197 ? 20.526 -9.134 1.434 1.00 86.75 197 GLU A CA 1
ATOM 1483 C C . GLU A 1 197 ? 21.400 -7.883 1.246 1.00 86.75 197 GLU A C 1
ATOM 1485 O O . GLU A 1 197 ? 21.100 -7.021 0.416 1.00 86.75 197 GLU A O 1
ATOM 1490 N N . GLU A 1 198 ? 22.528 -7.810 1.958 1.00 82.69 198 GLU A N 1
ATOM 1491 C CA . GLU A 1 198 ? 23.392 -6.617 2.020 1.00 82.69 198 GLU A CA 1
ATOM 1492 C C . GLU A 1 198 ? 23.748 -6.046 0.636 1.00 82.69 198 GLU A C 1
ATOM 1494 O O . GLU A 1 198 ? 23.542 -4.866 0.357 1.00 82.69 198 GLU A O 1
ATOM 1499 N N . LYS A 1 199 ? 24.214 -6.905 -0.281 1.00 81.56 199 LYS A N 1
ATOM 1500 C CA . LYS A 1 199 ? 24.580 -6.496 -1.647 1.00 81.56 199 LYS A CA 1
ATOM 1501 C C . LYS A 1 199 ? 23.382 -5.946 -2.428 1.00 81.56 199 LYS A C 1
ATOM 1503 O O . LYS A 1 199 ? 23.536 -5.008 -3.206 1.00 81.56 199 LYS A O 1
ATOM 1508 N N . ALA A 1 200 ? 22.204 -6.537 -2.239 1.00 84.56 200 ALA A N 1
ATOM 1509 C CA . ALA A 1 200 ? 20.986 -6.100 -2.909 1.00 84.56 200 ALA A CA 1
ATOM 1510 C C . ALA A 1 200 ? 20.468 -4.771 -2.345 1.00 84.56 200 ALA A C 1
ATOM 1512 O O . ALA A 1 200 ? 19.863 -4.008 -3.090 1.00 84.56 200 ALA A O 1
ATOM 1513 N N . ARG A 1 201 ? 20.742 -4.472 -1.069 1.00 88.19 201 ARG A N 1
ATOM 1514 C CA . ARG A 1 201 ? 20.329 -3.226 -0.416 1.00 88.19 201 ARG A CA 1
ATOM 1515 C C . ARG A 1 201 ? 20.976 -1.995 -1.045 1.00 88.19 201 ARG A C 1
ATOM 1517 O O . ARG A 1 201 ? 20.275 -1.035 -1.342 1.00 88.19 201 ARG A O 1
ATOM 1524 N N . ALA A 1 202 ? 22.285 -2.034 -1.301 1.00 87.75 202 ALA A N 1
ATOM 1525 C CA . ALA A 1 202 ? 22.992 -0.910 -1.923 1.00 87.75 202 ALA A CA 1
ATOM 1526 C C . ALA A 1 202 ? 22.480 -0.611 -3.347 1.00 87.75 202 ALA A C 1
ATOM 1528 O O . ALA A 1 202 ? 22.255 0.548 -3.699 1.00 87.75 202 ALA A O 1
ATOM 1529 N N . ASP A 1 203 ? 22.251 -1.656 -4.149 1.00 89.38 203 ASP A N 1
ATOM 1530 C CA . ASP A 1 203 ? 21.685 -1.520 -5.499 1.00 89.38 203 ASP A CA 1
ATOM 1531 C C . ASP A 1 203 ? 20.234 -1.010 -5.467 1.00 89.38 203 ASP A C 1
ATOM 1533 O O . ASP A 1 203 ? 19.864 -0.123 -6.242 1.00 89.38 203 ASP A O 1
ATOM 1537 N N . ALA A 1 204 ? 19.425 -1.501 -4.523 1.00 90.69 204 ALA A N 1
ATOM 1538 C CA . ALA A 1 204 ? 18.062 -1.030 -4.307 1.00 90.69 204 ALA A CA 1
ATOM 1539 C C . ALA A 1 204 ? 18.034 0.465 -3.946 1.00 90.69 204 ALA A C 1
ATOM 1541 O O . ALA A 1 204 ? 17.394 1.255 -4.634 1.00 90.69 204 ALA A O 1
ATOM 1542 N N . SER A 1 205 ? 18.823 0.912 -2.966 1.00 89.44 205 SER A N 1
ATOM 1543 C CA . SER A 1 205 ? 18.876 2.336 -2.610 1.00 89.44 205 SER A CA 1
ATOM 1544 C C . SER A 1 205 ? 19.298 3.226 -3.788 1.00 89.44 205 SER A C 1
ATOM 1546 O O . SER A 1 205 ? 18.687 4.269 -4.029 1.00 89.44 205 SER A O 1
ATOM 1548 N N . ALA A 1 206 ? 20.305 2.815 -4.566 1.00 90.69 206 ALA A N 1
ATOM 1549 C CA . ALA A 1 206 ? 20.769 3.582 -5.722 1.00 90.69 206 ALA A CA 1
ATOM 1550 C C . ALA A 1 206 ? 19.740 3.619 -6.866 1.00 90.69 206 ALA A C 1
ATOM 1552 O O . ALA A 1 206 ? 19.577 4.648 -7.525 1.00 90.69 206 ALA A O 1
ATOM 1553 N N . SER A 1 207 ? 19.055 2.505 -7.133 1.00 93.19 207 SER A N 1
ATOM 1554 C CA . SER A 1 207 ? 18.020 2.434 -8.171 1.00 93.19 207 SER A CA 1
ATOM 1555 C C . SER A 1 207 ? 16.755 3.197 -7.798 1.00 93.19 207 SER A C 1
ATOM 1557 O O . SER A 1 207 ? 16.196 3.879 -8.657 1.00 93.19 207 SER A O 1
ATOM 1559 N N . LEU A 1 208 ? 16.372 3.193 -6.523 1.00 93.69 208 LEU A N 1
ATOM 1560 C CA . LEU A 1 208 ? 15.231 3.947 -6.021 1.00 93.69 208 LEU A CA 1
ATOM 1561 C C . LEU A 1 208 ? 15.400 5.457 -6.242 1.00 93.69 208 LEU A C 1
ATOM 1563 O O . LEU A 1 208 ? 14.485 6.113 -6.734 1.00 93.69 208 LEU A O 1
ATOM 1567 N N . LEU A 1 209 ? 16.591 6.006 -5.974 1.00 91.44 209 LEU A N 1
ATOM 1568 C CA . LEU A 1 209 ? 16.888 7.419 -6.247 1.00 91.44 209 LEU A CA 1
ATOM 1569 C C . LEU A 1 209 ? 16.735 7.777 -7.733 1.00 91.44 209 LEU A C 1
ATOM 1571 O O . LEU A 1 209 ? 16.235 8.853 -8.052 1.00 91.44 209 LEU A O 1
ATOM 1575 N N . ARG A 1 210 ? 17.104 6.869 -8.648 1.00 93.50 210 ARG A N 1
ATOM 1576 C CA . ARG A 1 210 ? 16.916 7.090 -10.092 1.00 93.50 210 ARG A CA 1
ATOM 1577 C C . ARG A 1 210 ? 15.441 7.157 -10.472 1.00 93.50 210 ARG A C 1
ATOM 1579 O O . ARG A 1 210 ? 15.070 7.994 -11.287 1.00 93.50 210 ARG A O 1
ATOM 1586 N N . TRP A 1 211 ? 14.603 6.303 -9.887 1.00 93.19 211 TRP A N 1
ATOM 1587 C CA . TRP A 1 211 ? 13.165 6.315 -10.158 1.00 93.19 211 TRP A CA 1
ATOM 1588 C C . TRP A 1 211 ? 12.469 7.565 -9.630 1.00 93.19 211 TRP A C 1
ATOM 1590 O O . TRP A 1 211 ? 11.554 8.061 -10.282 1.00 93.19 211 TRP A O 1
ATOM 1600 N N . ARG A 1 212 ? 12.932 8.088 -8.491 1.00 93.31 212 ARG A N 1
ATOM 1601 C CA . ARG A 1 212 ? 12.401 9.310 -7.873 1.00 93.31 212 ARG A CA 1
ATOM 1602 C C . ARG A 1 212 ? 12.749 10.592 -8.622 1.00 93.31 212 ARG A C 1
ATOM 1604 O O . ARG A 1 212 ? 12.043 11.577 -8.444 1.00 93.31 212 ARG A O 1
ATOM 1611 N N . SER A 1 213 ? 13.813 10.590 -9.422 1.00 92.69 213 SER A N 1
ATOM 1612 C CA . SER A 1 213 ? 14.264 11.789 -10.127 1.00 92.69 213 SER A CA 1
ATOM 1613 C C . SER A 1 213 ? 13.156 12.358 -11.023 1.00 92.69 213 SER A C 1
ATOM 1615 O O . SER A 1 213 ? 12.631 11.659 -11.895 1.00 92.69 213 SER A O 1
ATOM 1617 N N . GLY A 1 214 ? 12.794 13.623 -10.794 1.00 92.38 214 GLY A N 1
ATOM 1618 C CA . GLY A 1 214 ? 11.719 14.322 -11.506 1.00 92.38 214 GLY A CA 1
ATOM 1619 C C . GLY A 1 214 ? 10.310 14.100 -10.937 1.00 92.38 214 GLY A C 1
ATOM 1620 O O . GLY A 1 214 ? 9.330 14.508 -11.574 1.00 92.38 214 GLY A O 1
ATOM 1621 N N . LEU A 1 215 ? 10.202 13.438 -9.778 1.00 94.44 215 LEU A N 1
ATOM 1622 C CA . LEU A 1 215 ? 8.964 13.155 -9.034 1.00 94.44 215 LEU A CA 1
ATOM 1623 C C . LEU A 1 215 ? 8.988 13.751 -7.611 1.00 94.44 215 LEU A C 1
ATOM 1625 O O . LEU A 1 215 ? 8.227 13.338 -6.736 1.00 94.44 215 LEU A O 1
ATOM 1629 N N . GLU A 1 216 ? 9.906 14.679 -7.337 1.00 92.50 216 GLU A N 1
ATOM 1630 C CA . GLU A 1 216 ? 10.126 15.240 -6.000 1.00 92.50 216 GLU A CA 1
ATOM 1631 C C . GLU A 1 216 ? 8.877 15.969 -5.488 1.00 92.50 216 GLU A C 1
ATOM 1633 O O . GLU A 1 216 ? 8.506 15.821 -4.329 1.00 92.50 216 GLU A O 1
ATOM 1638 N N . ALA A 1 217 ? 8.156 16.674 -6.366 1.00 90.62 217 ALA A N 1
ATOM 1639 C CA . ALA A 1 217 ? 6.941 17.398 -5.995 1.00 90.62 217 ALA A CA 1
ATOM 1640 C C . ALA A 1 217 ? 5.838 16.479 -5.433 1.00 90.62 217 ALA A C 1
ATOM 1642 O O . ALA A 1 217 ? 5.116 16.871 -4.517 1.00 90.62 217 ALA A O 1
ATOM 1643 N N . GLU A 1 218 ? 5.705 15.260 -5.961 1.00 91.88 218 GLU A N 1
ATOM 1644 C CA . GLU A 1 218 ? 4.740 14.266 -5.489 1.00 91.88 218 GLU A CA 1
ATOM 1645 C C . GLU A 1 218 ? 5.183 13.581 -4.192 1.00 91.88 218 GLU A C 1
ATOM 1647 O O . GLU A 1 218 ? 4.346 13.216 -3.364 1.00 91.88 218 GLU A O 1
ATOM 1652 N N . LEU A 1 219 ? 6.492 13.389 -4.017 1.00 93.31 219 LEU A N 1
ATOM 1653 C CA . LEU A 1 219 ? 7.061 12.593 -2.928 1.00 93.31 219 LEU A CA 1
ATOM 1654 C C . LEU A 1 219 ? 7.448 13.422 -1.697 1.00 93.31 219 LEU A C 1
ATOM 1656 O O . LEU A 1 219 ? 7.488 12.876 -0.594 1.00 93.31 219 LEU A O 1
ATOM 1660 N N . ASP A 1 220 ? 7.672 14.725 -1.861 1.00 92.56 220 ASP A N 1
ATOM 1661 C CA . ASP A 1 220 ? 8.027 15.644 -0.773 1.00 92.56 220 ASP A CA 1
ATOM 1662 C C . ASP A 1 220 ? 6.785 16.242 -0.078 1.00 92.56 220 ASP A C 1
ATOM 1664 O O . ASP A 1 220 ? 6.884 17.023 0.874 1.00 92.56 220 ASP A O 1
ATOM 1668 N N . ALA A 1 221 ? 5.582 15.843 -0.498 1.00 90.56 221 ALA A N 1
ATOM 1669 C CA . ALA A 1 221 ? 4.347 16.210 0.181 1.00 90.56 221 ALA A CA 1
ATOM 1670 C C . ALA A 1 221 ? 4.254 15.550 1.579 1.00 90.56 221 ALA A C 1
ATOM 1672 O O . ALA A 1 221 ? 4.596 14.377 1.752 1.00 90.56 221 ALA A O 1
ATOM 1673 N N . PRO A 1 222 ? 3.771 16.251 2.623 1.00 90.56 222 PRO A N 1
ATOM 1674 C CA . PRO A 1 222 ? 3.449 15.623 3.904 1.00 90.56 222 PRO A CA 1
ATOM 1675 C C . PRO A 1 222 ? 2.365 14.533 3.771 1.00 90.56 222 PRO A C 1
ATOM 1677 O O . PRO A 1 222 ? 1.415 14.724 3.014 1.00 90.56 222 PRO A O 1
ATOM 1680 N N . PRO A 1 223 ? 2.445 13.426 4.538 1.00 92.75 223 PRO A N 1
ATOM 1681 C CA . PRO A 1 223 ? 3.493 13.085 5.507 1.00 92.75 223 PRO A CA 1
ATOM 1682 C C . PRO A 1 223 ? 4.696 12.342 4.889 1.00 92.75 223 PRO A C 1
ATOM 1684 O O . PRO A 1 223 ? 5.600 11.959 5.625 1.00 92.75 223 PRO A O 1
ATOM 1687 N N . LEU A 1 224 ? 4.722 12.126 3.569 1.00 94.19 224 LEU A N 1
ATOM 1688 C CA . LEU A 1 224 ? 5.699 11.262 2.895 1.00 94.19 224 LEU A CA 1
ATOM 1689 C C . LEU A 1 224 ? 7.147 11.741 3.049 1.00 94.19 224 LEU A C 1
ATOM 1691 O O . LEU A 1 224 ? 8.023 10.908 3.255 1.00 94.19 224 LEU A O 1
ATOM 1695 N N . HIS A 1 225 ? 7.398 13.054 3.056 1.00 93.19 225 HIS A N 1
ATOM 1696 C CA . HIS A 1 225 ? 8.749 13.607 3.259 1.00 93.19 225 HIS A CA 1
ATOM 1697 C C . HIS A 1 225 ? 9.378 13.274 4.625 1.00 93.19 225 HIS A C 1
ATOM 1699 O O . HIS A 1 225 ? 10.582 13.442 4.807 1.00 93.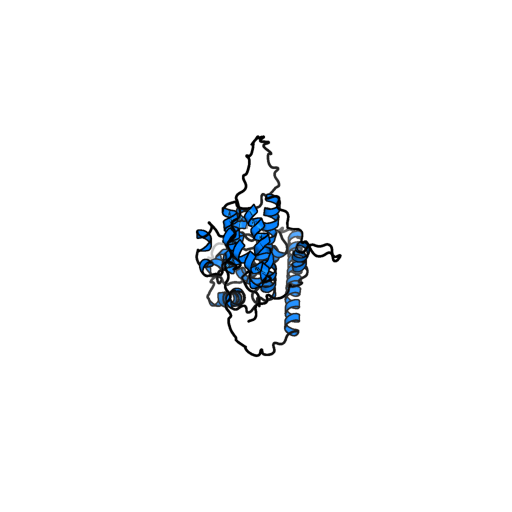19 225 HIS A O 1
ATOM 1705 N N . LEU A 1 226 ? 8.574 12.844 5.604 1.00 94.69 226 LEU A N 1
ATOM 1706 C CA . LEU A 1 226 ? 9.056 12.421 6.922 1.00 94.69 226 LEU A CA 1
ATOM 1707 C C . LEU A 1 226 ? 9.426 10.934 6.958 1.00 94.69 226 LEU A C 1
ATOM 1709 O O . LEU A 1 226 ? 9.969 10.464 7.958 1.00 94.69 226 LEU A O 1
ATOM 1713 N N . LEU A 1 227 ? 9.088 10.183 5.909 1.00 96.00 227 LEU A N 1
ATOM 1714 C CA . LEU A 1 227 ? 9.311 8.748 5.825 1.00 96.00 227 LEU A CA 1
ATOM 1715 C C . LEU A 1 227 ? 10.618 8.453 5.073 1.00 96.00 227 LEU A C 1
ATOM 1717 O O . LEU A 1 227 ? 10.999 9.205 4.174 1.00 96.00 227 LEU A O 1
ATOM 1721 N N . PRO A 1 228 ? 11.303 7.342 5.398 1.00 95.12 228 PRO A N 1
ATOM 1722 C CA . PRO A 1 228 ? 12.417 6.853 4.595 1.00 95.12 228 PRO A CA 1
ATOM 1723 C C . PRO A 1 228 ? 12.026 6.676 3.125 1.00 95.12 228 PRO A C 1
ATOM 1725 O O . PRO A 1 228 ? 10.891 6.315 2.810 1.00 95.12 228 PRO A O 1
ATOM 1728 N N . ASN A 1 229 ? 12.977 6.894 2.215 1.00 94.88 229 ASN A N 1
ATOM 1729 C CA . ASN A 1 229 ? 12.703 6.822 0.779 1.00 94.88 229 ASN A CA 1
ATOM 1730 C C . ASN A 1 229 ? 12.202 5.446 0.327 1.00 94.88 229 ASN A C 1
ATOM 1732 O O . ASN A 1 229 ? 11.434 5.384 -0.628 1.00 94.88 229 ASN A O 1
ATOM 1736 N N . ASP A 1 230 ? 12.645 4.396 1.014 1.00 96.44 230 ASP A N 1
ATOM 1737 C CA . ASP A 1 230 ? 12.324 2.986 0.800 1.00 96.44 230 ASP A CA 1
ATOM 1738 C C . ASP A 1 230 ? 11.139 2.506 1.658 1.00 96.44 230 ASP A C 1
ATOM 1740 O O . ASP A 1 230 ? 10.914 1.308 1.812 1.00 96.44 230 ASP A O 1
ATOM 1744 N N . HIS A 1 231 ? 10.384 3.426 2.266 1.00 97.75 231 HIS A N 1
ATOM 1745 C CA . HIS A 1 231 ? 9.174 3.095 3.010 1.00 97.75 231 HIS A CA 1
ATOM 1746 C C . HIS A 1 231 ? 8.038 2.683 2.060 1.00 97.75 231 HIS A C 1
ATOM 1748 O O . HIS A 1 231 ? 7.817 3.332 1.038 1.00 97.75 231 HIS A O 1
ATOM 1754 N N . ILE A 1 232 ? 7.232 1.679 2.432 1.00 98.38 232 ILE A N 1
ATOM 1755 C CA . ILE A 1 232 ? 6.156 1.125 1.585 1.00 98.38 232 ILE A CA 1
ATOM 1756 C C . ILE A 1 232 ? 5.211 2.208 1.048 1.00 98.38 232 ILE A C 1
ATOM 1758 O O . ILE A 1 232 ? 4.875 2.219 -0.130 1.00 98.38 232 ILE A O 1
ATOM 1762 N N . ALA A 1 233 ? 4.811 3.161 1.893 1.00 98.31 233 ALA A N 1
ATOM 1763 C CA . ALA A 1 233 ? 3.948 4.270 1.486 1.00 98.31 233 ALA A CA 1
ATOM 1764 C C . ALA A 1 233 ? 4.584 5.158 0.402 1.00 98.31 233 ALA A C 1
ATOM 1766 O O . ALA A 1 233 ? 3.899 5.624 -0.506 1.00 98.31 233 ALA A O 1
ATOM 1767 N N . VAL A 1 234 ? 5.896 5.376 0.495 1.00 98.19 234 VAL A N 1
ATOM 1768 C CA . VAL A 1 234 ? 6.660 6.203 -0.438 1.00 98.19 234 VAL A CA 1
ATOM 1769 C C . VAL A 1 234 ? 6.852 5.464 -1.760 1.00 98.19 234 VAL A C 1
ATOM 1771 O O . VAL A 1 234 ? 6.630 6.049 -2.815 1.00 98.19 234 VAL A O 1
ATOM 1774 N N . GLU A 1 235 ? 7.168 4.169 -1.719 1.00 98.44 235 GLU A N 1
ATOM 1775 C CA . GLU A 1 235 ? 7.254 3.329 -2.919 1.00 98.44 235 GLU A CA 1
ATOM 1776 C C . GLU A 1 235 ? 5.903 3.187 -3.638 1.00 98.44 235 GLU A C 1
ATOM 1778 O O . GLU A 1 235 ? 5.851 3.242 -4.867 1.00 98.44 235 GLU A O 1
ATOM 1783 N N . LEU A 1 236 ? 4.792 3.071 -2.901 1.00 98.69 236 LEU A N 1
ATOM 1784 C CA . LEU A 1 236 ? 3.446 3.086 -3.485 1.00 98.69 236 LEU A CA 1
ATOM 1785 C C . LEU A 1 236 ? 3.131 4.441 -4.136 1.00 98.69 236 LEU A C 1
ATOM 1787 O O . LEU A 1 236 ? 2.619 4.474 -5.253 1.00 98.69 236 LEU A O 1
ATOM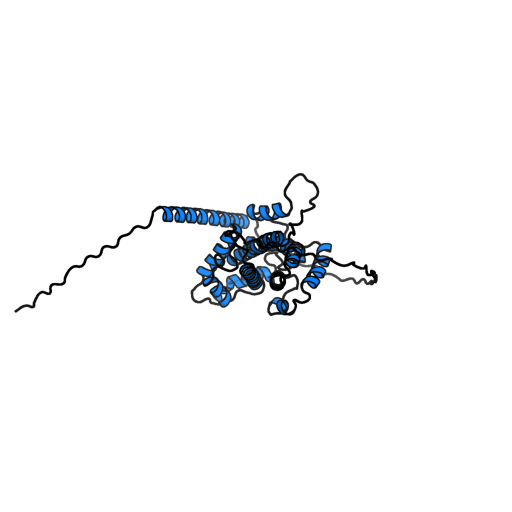 1791 N N . MET A 1 237 ? 3.465 5.566 -3.494 1.00 98.31 237 MET A N 1
ATOM 1792 C CA . MET A 1 237 ? 3.263 6.882 -4.114 1.00 98.31 237 MET A CA 1
ATOM 1793 C C . MET A 1 237 ? 4.143 7.074 -5.356 1.00 98.31 237 MET A C 1
ATOM 1795 O O . MET A 1 237 ? 3.676 7.596 -6.365 1.00 98.31 237 MET A O 1
ATOM 1799 N N . LEU A 1 238 ? 5.389 6.597 -5.316 1.00 98.25 238 LEU A N 1
ATOM 1800 C CA . LEU A 1 238 ? 6.289 6.585 -6.467 1.00 98.25 238 LEU A CA 1
ATOM 1801 C C . LEU A 1 238 ? 5.692 5.774 -7.625 1.00 98.25 238 LEU A C 1
ATOM 1803 O O . LEU A 1 238 ? 5.676 6.248 -8.760 1.00 98.25 238 LEU A O 1
ATOM 1807 N N . LEU A 1 239 ? 5.137 4.593 -7.344 1.00 98.56 239 LEU A N 1
ATOM 1808 C CA . LEU A 1 239 ? 4.432 3.790 -8.339 1.00 98.56 239 LEU A CA 1
ATOM 1809 C C . LEU A 1 239 ? 3.254 4.555 -8.959 1.00 98.56 239 LEU A C 1
ATOM 1811 O O . LEU A 1 239 ? 3.133 4.582 -10.182 1.00 98.56 239 LEU A O 1
ATOM 1815 N N . ALA A 1 240 ? 2.418 5.208 -8.146 1.00 98.25 240 ALA A N 1
ATOM 1816 C CA . ALA A 1 240 ? 1.322 6.034 -8.651 1.00 98.25 240 ALA A CA 1
ATOM 1817 C C . ALA A 1 240 ? 1.835 7.163 -9.565 1.00 98.25 240 ALA A C 1
ATOM 1819 O O . ALA A 1 240 ? 1.346 7.308 -10.683 1.00 98.25 240 ALA A O 1
ATOM 1820 N N . ALA A 1 241 ? 2.875 7.887 -9.141 1.00 97.81 241 ALA A N 1
ATOM 1821 C CA . ALA A 1 241 ? 3.453 9.001 -9.892 1.00 97.81 241 ALA A CA 1
ATOM 1822 C C . ALA A 1 241 ? 4.103 8.575 -11.225 1.00 97.81 241 ALA A C 1
ATOM 1824 O O . ALA A 1 241 ? 4.042 9.315 -12.213 1.00 97.81 241 ALA A O 1
ATOM 1825 N N . LEU A 1 242 ? 4.707 7.380 -11.283 1.00 97.56 242 LEU A N 1
ATOM 1826 C CA . LEU A 1 242 ? 5.199 6.794 -12.536 1.00 97.56 242 LEU A CA 1
ATOM 1827 C C . LEU A 1 242 ? 4.045 6.537 -13.513 1.00 97.56 242 LEU A C 1
ATOM 1829 O O . LEU A 1 242 ? 4.158 6.871 -14.694 1.00 97.56 242 LEU A O 1
ATOM 1833 N N . LEU A 1 243 ? 2.934 5.985 -13.021 1.00 97.19 243 LEU A N 1
ATOM 1834 C CA . LEU A 1 243 ? 1.749 5.705 -13.832 1.00 97.19 243 LEU A CA 1
ATOM 1835 C C . LEU A 1 243 ? 1.060 6.984 -14.319 1.00 97.19 243 LEU A C 1
ATOM 1837 O O . LEU A 1 243 ? 0.686 7.050 -15.487 1.00 97.19 243 LEU A O 1
ATOM 1841 N N . ASP A 1 244 ? 0.964 8.025 -13.485 1.00 96.38 244 ASP A N 1
ATOM 1842 C CA . ASP A 1 244 ? 0.411 9.325 -13.899 1.00 96.38 244 ASP A CA 1
ATOM 1843 C C . ASP A 1 244 ? 1.192 9.949 -15.063 1.00 96.38 244 ASP A C 1
ATOM 1845 O O . ASP A 1 244 ? 0.615 10.599 -15.932 1.00 96.38 244 ASP A O 1
ATOM 1849 N N . ARG A 1 245 ? 2.515 9.740 -15.104 1.00 95.75 245 ARG A N 1
ATOM 1850 C CA . ARG A 1 245 ? 3.378 10.207 -16.200 1.00 95.75 245 ARG A CA 1
ATOM 1851 C C . ARG A 1 245 ? 3.404 9.258 -17.403 1.00 95.75 245 ARG A C 1
ATOM 1853 O O . ARG A 1 245 ? 4.222 9.448 -18.300 1.00 95.75 245 ARG A O 1
ATOM 1860 N N . GLY A 1 246 ? 2.569 8.218 -17.419 1.00 95.06 246 GLY A N 1
ATOM 1861 C CA . GLY A 1 246 ? 2.539 7.217 -18.488 1.00 95.06 246 GLY A CA 1
ATOM 1862 C C . GLY A 1 246 ? 3.808 6.362 -18.572 1.00 95.06 246 GLY A C 1
ATOM 1863 O O . GLY A 1 246 ? 4.047 5.702 -19.583 1.00 95.06 246 GLY A O 1
ATOM 1864 N N . ARG A 1 247 ? 4.640 6.344 -17.521 1.00 95.56 247 ARG A N 1
ATOM 1865 C CA . ARG A 1 247 ? 5.899 5.585 -17.471 1.00 95.56 247 ARG A CA 1
ATOM 1866 C C . ARG A 1 247 ? 5.634 4.117 -17.109 1.00 95.56 247 ARG A C 1
ATOM 1868 O O . ARG A 1 247 ? 6.204 3.575 -16.167 1.00 95.56 247 ARG A O 1
ATOM 1875 N N . ASN A 1 248 ? 4.764 3.450 -17.866 1.00 95.94 248 ASN A N 1
ATOM 1876 C CA . ASN A 1 248 ? 4.257 2.110 -17.542 1.00 95.94 248 ASN A CA 1
ATOM 1877 C C . ASN A 1 248 ? 5.357 1.036 -17.536 1.00 95.94 248 ASN A C 1
ATOM 1879 O O . ASN A 1 248 ? 5.404 0.199 -16.638 1.00 95.94 248 ASN A O 1
ATOM 1883 N N . SER A 1 249 ? 6.289 1.080 -18.493 1.00 96.31 249 SER A N 1
ATOM 1884 C CA . SER A 1 249 ? 7.431 0.151 -18.526 1.00 96.31 249 SER A CA 1
ATOM 1885 C C . SER A 1 249 ? 8.382 0.343 -17.342 1.00 96.31 249 SER A C 1
ATOM 1887 O O . SER A 1 249 ? 8.969 -0.618 -16.844 1.00 96.31 249 SER A O 1
ATOM 1889 N N . ASP A 1 250 ? 8.513 1.578 -16.866 1.00 96.50 250 ASP A N 1
ATOM 1890 C CA . ASP A 1 250 ? 9.295 1.899 -15.677 1.00 96.50 250 ASP A CA 1
ATOM 1891 C C . ASP A 1 250 ? 8.584 1.420 -14.413 1.00 96.50 250 ASP A C 1
ATOM 1893 O O . ASP A 1 250 ? 9.220 0.795 -13.572 1.00 96.50 250 ASP A O 1
ATOM 1897 N N . ALA A 1 251 ? 7.263 1.606 -14.319 1.00 97.62 251 ALA A N 1
ATOM 1898 C CA . ALA A 1 251 ? 6.442 1.057 -13.242 1.00 97.62 251 ALA A CA 1
ATOM 1899 C C . ALA A 1 251 ? 6.551 -0.477 -13.158 1.00 97.62 251 ALA A C 1
ATOM 1901 O O . ALA A 1 251 ? 6.697 -1.022 -12.066 1.00 97.62 251 ALA A O 1
ATOM 1902 N N . VAL A 1 252 ? 6.569 -1.179 -14.299 1.00 97.69 252 VAL A N 1
ATOM 1903 C CA . VAL A 1 252 ? 6.820 -2.630 -14.356 1.00 97.69 252 VAL A CA 1
ATOM 1904 C C . VAL A 1 252 ? 8.181 -2.989 -13.759 1.00 97.69 252 VAL A C 1
ATOM 1906 O O . VAL A 1 252 ? 8.271 -3.839 -12.874 1.00 97.69 252 VAL A O 1
ATOM 1909 N N . ARG A 1 253 ? 9.249 -2.325 -14.215 1.00 95.88 253 ARG A N 1
ATOM 1910 C CA . ARG A 1 253 ? 10.612 -2.580 -13.725 1.00 95.88 253 ARG A CA 1
ATOM 1911 C C . ARG A 1 253 ? 10.765 -2.216 -12.252 1.00 95.88 253 ARG A C 1
ATOM 1913 O O . ARG A 1 253 ? 11.503 -2.892 -11.541 1.00 95.88 253 ARG A O 1
ATOM 1920 N N . PHE A 1 254 ? 10.090 -1.160 -11.808 1.00 97.44 254 PHE A N 1
ATOM 1921 C CA . PHE A 1 254 ? 10.057 -0.724 -10.421 1.00 97.44 254 PHE A CA 1
ATOM 1922 C C . PHE A 1 254 ? 9.371 -1.767 -9.533 1.00 97.44 254 PHE A C 1
ATOM 1924 O O . PHE A 1 254 ? 9.952 -2.174 -8.531 1.00 97.44 254 PHE A O 1
ATOM 1931 N N . LEU A 1 255 ? 8.203 -2.276 -9.942 1.00 97.25 255 LEU A N 1
ATOM 1932 C CA . LEU A 1 255 ? 7.511 -3.366 -9.250 1.00 97.25 255 LEU A CA 1
ATOM 1933 C C . LEU A 1 255 ? 8.416 -4.594 -9.091 1.00 97.25 255 LEU A C 1
ATOM 1935 O O . LEU A 1 255 ? 8.541 -5.103 -7.981 1.00 97.25 255 LEU A O 1
ATOM 1939 N N . ASP A 1 256 ? 9.083 -5.029 -10.163 1.00 94.88 256 ASP A N 1
ATOM 1940 C CA . ASP A 1 256 ? 9.953 -6.215 -10.140 1.00 94.88 256 ASP A CA 1
ATOM 1941 C C . ASP A 1 256 ? 11.213 -6.032 -9.285 1.00 94.88 256 ASP A C 1
ATOM 1943 O O . ASP A 1 256 ? 11.670 -6.971 -8.631 1.00 94.88 256 ASP A O 1
ATOM 1947 N N . ARG A 1 257 ? 11.808 -4.834 -9.316 1.00 93.31 257 ARG A N 1
ATOM 1948 C CA . ARG A 1 257 ? 13.086 -4.555 -8.647 1.00 93.31 257 ARG A CA 1
ATOM 1949 C C . ARG A 1 257 ? 12.955 -4.065 -7.213 1.00 93.31 257 ARG A C 1
ATOM 1951 O O . ARG A 1 257 ? 13.946 -4.193 -6.497 1.00 93.31 257 ARG A O 1
ATOM 1958 N N . HIS A 1 258 ? 11.781 -3.566 -6.826 1.00 94.88 258 HIS A N 1
ATOM 1959 C CA . HIS A 1 258 ? 11.502 -3.028 -5.496 1.00 94.88 258 HIS A CA 1
ATOM 1960 C C . HIS A 1 258 ? 10.298 -3.719 -4.857 1.00 94.88 258 HIS A C 1
ATOM 1962 O O . HIS A 1 258 ? 10.433 -4.834 -4.351 1.00 94.88 258 HIS A O 1
ATOM 1968 N N . LEU A 1 259 ? 9.111 -3.107 -4.938 1.00 96.19 259 LEU A N 1
ATOM 1969 C CA . LEU A 1 259 ? 7.897 -3.501 -4.218 1.00 96.19 259 LEU A CA 1
ATOM 1970 C C . LEU A 1 259 ? 7.649 -5.015 -4.175 1.00 96.19 259 LEU A C 1
ATOM 1972 O O . LEU A 1 259 ? 7.443 -5.572 -3.098 1.00 96.19 259 LEU A O 1
ATOM 1976 N N . LEU A 1 260 ? 7.694 -5.724 -5.307 1.00 95.00 260 LEU A N 1
ATOM 1977 C CA . LEU A 1 260 ? 7.388 -7.156 -5.319 1.00 95.00 260 LEU A CA 1
ATOM 1978 C C . LEU A 1 260 ? 8.469 -8.017 -4.679 1.00 95.00 260 LEU A C 1
ATOM 1980 O O . LEU A 1 260 ? 8.170 -9.155 -4.343 1.00 95.00 260 LEU A O 1
ATOM 1984 N N . ARG A 1 261 ? 9.692 -7.535 -4.458 1.00 91.25 261 ARG A N 1
ATOM 1985 C CA . ARG A 1 261 ? 10.739 -8.329 -3.802 1.00 91.25 261 ARG A CA 1
ATOM 1986 C C . ARG A 1 261 ? 10.435 -8.547 -2.330 1.00 91.25 261 ARG A C 1
ATOM 1988 O O . ARG A 1 261 ? 10.594 -9.671 -1.861 1.00 91.25 261 ARG A O 1
ATOM 1995 N N . TRP A 1 262 ? 9.941 -7.516 -1.649 1.00 94.00 262 TRP A N 1
ATOM 1996 C CA . TRP A 1 262 ? 9.844 -7.478 -0.191 1.00 94.00 262 TRP A CA 1
ATOM 1997 C C . TRP A 1 262 ? 8.420 -7.250 0.334 1.00 94.00 262 TRP A C 1
ATOM 1999 O O . TRP A 1 262 ? 8.034 -7.850 1.341 1.00 94.00 262 TRP A O 1
ATOM 2009 N N . ALA A 1 263 ? 7.605 -6.439 -0.352 1.00 96.06 263 ALA A N 1
ATOM 2010 C CA . ALA A 1 263 ? 6.299 -6.025 0.155 1.00 96.06 263 ALA A CA 1
ATOM 2011 C C . ALA A 1 263 ? 5.346 -7.203 0.413 1.00 96.06 263 ALA A C 1
ATOM 2013 O O . ALA A 1 263 ? 4.620 -7.145 1.403 1.00 96.06 263 ALA A O 1
ATOM 2014 N N . PRO A 1 264 ? 5.340 -8.302 -0.370 1.00 94.69 264 PRO A N 1
ATOM 2015 C CA . PRO A 1 264 ? 4.485 -9.446 -0.049 1.00 94.69 264 PRO A CA 1
ATOM 2016 C C . PRO A 1 264 ? 4.857 -10.140 1.269 1.00 94.69 264 PRO A C 1
ATOM 2018 O O . PRO A 1 264 ? 3.969 -10.600 1.984 1.00 94.69 264 PRO A O 1
ATOM 2021 N N . ASP A 1 265 ? 6.139 -10.174 1.638 1.00 89.25 265 ASP A N 1
ATOM 2022 C CA . ASP A 1 265 ? 6.596 -10.776 2.897 1.00 89.25 265 ASP A CA 1
ATOM 2023 C C . ASP A 1 265 ? 6.283 -9.852 4.088 1.00 89.25 265 ASP A C 1
ATOM 2025 O O . ASP A 1 265 ? 5.825 -10.314 5.143 1.00 89.25 265 ASP A O 1
ATOM 2029 N N . PHE A 1 266 ? 6.421 -8.537 3.885 1.00 94.69 266 PHE A N 1
ATOM 2030 C CA . PHE A 1 266 ? 5.930 -7.507 4.803 1.00 94.69 266 PHE A CA 1
ATOM 2031 C C . PHE A 1 266 ? 4.415 -7.625 5.023 1.00 94.69 266 PHE A C 1
ATOM 2033 O O . PHE A 1 266 ? 3.968 -7.793 6.158 1.00 94.69 266 PHE A O 1
ATOM 2040 N N . CYS A 1 267 ? 3.624 -7.628 3.948 1.00 95.88 267 CYS A N 1
ATOM 2041 C CA . CYS A 1 267 ? 2.166 -7.716 4.001 1.00 95.88 267 CYS A CA 1
ATOM 2042 C C . CYS A 1 267 ? 1.708 -9.015 4.672 1.00 95.88 267 CYS A C 1
ATOM 2044 O O . CYS A 1 267 ? 0.780 -9.003 5.476 1.00 95.88 267 CYS A O 1
ATOM 2046 N N . SER A 1 268 ? 2.380 -10.133 4.390 1.00 91.19 268 SER A N 1
ATOM 2047 C CA . SER A 1 268 ? 2.095 -11.413 5.041 1.00 91.19 268 SER A CA 1
ATOM 2048 C C . SER A 1 268 ? 2.377 -11.360 6.546 1.00 91.19 268 SER A C 1
ATOM 2050 O O . SER A 1 268 ? 1.574 -11.836 7.354 1.00 91.19 268 SER A O 1
ATOM 2052 N N . SER A 1 269 ? 3.478 -10.720 6.947 1.00 90.94 269 SER A N 1
ATOM 2053 C CA . SER A 1 269 ? 3.819 -10.531 8.361 1.00 90.94 269 SER A CA 1
ATOM 2054 C C . SER A 1 269 ? 2.806 -9.641 9.084 1.00 90.94 269 SER A C 1
ATOM 2056 O O . SER A 1 269 ? 2.415 -9.960 10.203 1.00 90.94 269 SER A O 1
ATOM 2058 N N . VAL A 1 270 ? 2.333 -8.566 8.446 1.00 94.50 270 VAL A N 1
ATOM 2059 C CA . VAL A 1 270 ? 1.294 -7.693 9.013 1.00 94.50 270 VAL A CA 1
ATOM 2060 C C . VAL A 1 270 ? -0.032 -8.439 9.138 1.00 94.50 270 VAL A C 1
ATOM 2062 O O . VAL A 1 270 ? -0.580 -8.513 10.235 1.00 94.50 270 VAL A O 1
ATOM 2065 N N . ALA A 1 271 ? -0.506 -9.070 8.060 1.00 93.62 271 ALA A N 1
ATOM 2066 C CA . ALA A 1 271 ? -1.804 -9.744 8.020 1.00 93.62 271 ALA A CA 1
ATOM 2067 C C . ALA A 1 271 ? -1.951 -10.895 9.025 1.00 93.62 271 ALA A C 1
ATOM 2069 O O . ALA A 1 271 ? -3.063 -11.255 9.398 1.00 93.62 271 ALA A O 1
ATOM 2070 N N . THR A 1 272 ? -0.837 -11.479 9.466 1.00 89.75 272 THR A N 1
ATOM 2071 C CA . THR A 1 272 ? -0.829 -12.604 10.412 1.00 89.75 272 THR A CA 1
ATOM 2072 C C . THR A 1 272 ? -0.606 -12.198 11.862 1.00 89.75 272 THR A C 1
ATOM 2074 O O . THR A 1 272 ? -0.835 -13.016 12.753 1.00 89.75 272 THR A O 1
ATOM 2077 N N . ARG A 1 273 ? -0.122 -10.976 12.112 1.00 90.00 273 ARG A N 1
ATOM 2078 C CA . ARG A 1 273 ? 0.326 -10.539 13.445 1.00 90.00 273 ARG A CA 1
ATOM 2079 C C . ARG A 1 273 ? -0.411 -9.310 13.965 1.00 90.00 273 ARG A C 1
ATOM 2081 O O . ARG A 1 273 ? -0.314 -9.041 15.161 1.00 90.00 273 ARG A O 1
ATOM 2088 N N . CYS A 1 274 ? -1.101 -8.554 13.110 1.00 87.12 274 CYS A N 1
ATOM 2089 C CA . CYS A 1 274 ? -1.898 -7.420 13.567 1.00 87.12 274 CYS A CA 1
ATOM 2090 C C . CYS A 1 274 ? -3.071 -7.898 14.432 1.00 87.12 274 CYS A C 1
ATOM 2092 O O . CYS A 1 274 ? -3.524 -9.042 14.335 1.00 87.12 274 CYS A O 1
ATOM 2094 N N . ARG A 1 275 ? -3.535 -7.027 15.326 1.00 87.31 275 ARG A N 1
ATOM 2095 C CA . ARG A 1 275 ? -4.611 -7.354 16.265 1.00 87.31 275 ARG A CA 1
ATOM 2096 C C . ARG A 1 275 ? -5.964 -7.050 15.648 1.00 87.31 275 ARG A C 1
ATOM 2098 O O . ARG A 1 275 ? -6.902 -7.822 15.820 1.00 87.31 275 ARG A O 1
ATOM 2105 N N . GLU A 1 276 ? -6.041 -5.931 14.941 1.00 87.25 276 GLU A N 1
ATOM 2106 C CA . GLU A 1 276 ? -7.236 -5.453 14.277 1.00 87.25 276 GLU A CA 1
ATOM 2107 C C . GLU A 1 276 ? -7.335 -6.043 12.862 1.00 87.25 276 GLU A C 1
ATOM 2109 O O . GLU A 1 276 ? -6.385 -5.933 12.076 1.00 87.25 276 GLU A O 1
ATOM 2114 N N . PRO A 1 277 ? -8.497 -6.608 12.476 1.00 95.12 277 PRO A N 1
ATOM 2115 C CA . PRO A 1 277 ? -8.715 -7.129 11.124 1.00 95.12 277 PRO A CA 1
ATOM 2116 C C . PRO A 1 277 ? -8.539 -6.074 10.024 1.00 95.12 277 PRO A C 1
ATOM 2118 O O . PRO A 1 277 ? -8.255 -6.418 8.877 1.00 95.12 277 PRO A O 1
ATOM 2121 N N . PHE A 1 278 ? -8.673 -4.790 10.370 1.00 97.31 278 PHE A N 1
ATOM 2122 C CA . PHE A 1 278 ? -8.523 -3.674 9.443 1.00 97.31 278 PHE A CA 1
ATOM 2123 C C . PHE A 1 278 ? -7.158 -3.673 8.744 1.00 97.31 278 PHE A C 1
ATOM 2125 O O . PHE A 1 278 ? -7.101 -3.738 7.518 1.00 97.31 278 PHE A O 1
ATOM 2132 N N . PHE A 1 279 ? -6.052 -3.655 9.498 1.00 96.94 279 PHE A N 1
ATOM 2133 C CA . PHE A 1 279 ? -4.714 -3.618 8.897 1.00 96.94 279 PHE A CA 1
ATOM 2134 C C . PHE A 1 279 ? -4.314 -4.949 8.253 1.00 96.94 279 PHE A C 1
ATOM 2136 O O . PHE A 1 279 ? -3.529 -4.937 7.305 1.00 96.94 279 PHE A O 1
ATOM 2143 N N . ALA A 1 280 ? -4.904 -6.076 8.674 1.00 96.38 280 ALA A N 1
ATOM 2144 C CA . ALA A 1 280 ? -4.777 -7.327 7.928 1.00 96.38 280 ALA A CA 1
ATOM 2145 C C . ALA A 1 280 ? -5.387 -7.197 6.532 1.00 96.38 280 ALA A C 1
ATOM 2147 O O . ALA A 1 280 ? -4.739 -7.541 5.543 1.00 96.38 280 ALA A O 1
ATOM 2148 N N . GLY A 1 281 ? -6.602 -6.649 6.447 1.00 97.75 281 GLY A N 1
ATOM 2149 C CA . GLY A 1 281 ? -7.266 -6.377 5.179 1.00 97.75 281 GLY A CA 1
ATOM 2150 C C . GLY A 1 281 ? -6.458 -5.425 4.296 1.00 97.75 281 GLY A C 1
ATOM 2151 O O . GLY A 1 281 ? -6.209 -5.737 3.134 1.00 97.75 281 GLY A O 1
ATOM 2152 N N . ILE A 1 282 ? -5.951 -4.318 4.850 1.00 98.25 282 ILE A N 1
ATOM 2153 C CA . ILE A 1 282 ? -5.093 -3.377 4.107 1.00 98.25 282 ILE A CA 1
ATOM 2154 C C . ILE A 1 282 ? -3.819 -4.051 3.583 1.00 98.25 282 ILE A C 1
ATOM 2156 O O . ILE A 1 282 ? -3.457 -3.852 2.423 1.00 98.25 282 ILE A O 1
ATOM 2160 N N . ALA A 1 283 ? -3.142 -4.869 4.389 1.00 97.62 283 ALA A N 1
ATOM 2161 C CA . ALA A 1 283 ? -1.939 -5.574 3.957 1.00 97.62 283 ALA A CA 1
ATOM 2162 C C . ALA A 1 283 ? -2.225 -6.563 2.811 1.00 97.62 283 ALA A C 1
ATOM 2164 O O . ALA A 1 283 ? -1.497 -6.590 1.817 1.00 97.62 283 ALA A O 1
ATOM 2165 N N . ILE A 1 284 ? -3.314 -7.332 2.902 1.00 97.06 284 ILE A N 1
ATOM 2166 C CA . ILE A 1 284 ? -3.714 -8.265 1.838 1.00 97.06 284 ILE A CA 1
ATOM 2167 C C . ILE A 1 284 ? -4.090 -7.502 0.560 1.00 97.06 284 ILE A C 1
ATOM 2169 O O . ILE A 1 284 ? -3.626 -7.872 -0.517 1.00 97.06 284 ILE A O 1
ATOM 2173 N N . LEU A 1 285 ? -4.863 -6.414 0.671 1.00 98.31 285 LEU A N 1
ATOM 2174 C CA . LEU A 1 285 ? -5.218 -5.558 -0.467 1.00 98.31 285 LEU A CA 1
ATOM 2175 C C . LEU A 1 285 ? -3.983 -4.929 -1.114 1.00 98.31 285 LEU A C 1
ATOM 2177 O O . LEU A 1 285 ? -3.900 -4.887 -2.337 1.00 98.31 285 LEU A O 1
ATOM 2181 N N . THR A 1 286 ? -3.004 -4.503 -0.310 1.00 98.56 286 THR A N 1
ATOM 2182 C CA . THR A 1 286 ? -1.732 -3.967 -0.815 1.00 98.56 286 THR A CA 1
ATOM 2183 C C . THR A 1 286 ? -1.042 -4.989 -1.705 1.00 98.56 286 THR A C 1
ATOM 2185 O O . THR A 1 286 ? -0.743 -4.695 -2.859 1.00 98.56 286 THR A O 1
ATOM 2188 N N . ASN A 1 287 ? -0.851 -6.205 -1.191 1.00 97.62 287 ASN A N 1
ATOM 2189 C CA . ASN A 1 287 ? -0.212 -7.289 -1.926 1.00 97.62 287 ASN A CA 1
ATOM 2190 C C . ASN A 1 287 ? -0.995 -7.682 -3.191 1.00 97.62 287 ASN A C 1
ATOM 2192 O O . ASN A 1 287 ? -0.406 -7.825 -4.260 1.00 97.62 287 ASN A O 1
ATOM 2196 N N . ALA A 1 288 ? -2.317 -7.837 -3.086 1.00 96.38 288 ALA A N 1
ATOM 2197 C CA . ALA A 1 288 ? -3.156 -8.226 -4.215 1.00 96.38 288 ALA A CA 1
ATOM 2198 C C . ALA A 1 288 ? -3.150 -7.171 -5.331 1.00 96.38 288 ALA A C 1
ATOM 2200 O O . ALA A 1 288 ? -3.101 -7.530 -6.509 1.00 96.38 288 ALA A O 1
ATOM 2201 N N . LEU A 1 289 ? -3.156 -5.883 -4.971 1.00 97.50 289 LEU A N 1
ATOM 2202 C CA . LEU A 1 289 ? -3.178 -4.785 -5.931 1.00 97.50 289 LEU A CA 1
ATOM 2203 C C . LEU A 1 289 ? -1.854 -4.655 -6.681 1.00 97.50 289 LEU A C 1
ATOM 2205 O O . LEU A 1 289 ? -1.879 -4.608 -7.909 1.00 97.50 289 LEU A O 1
ATOM 2209 N N . ILE A 1 290 ? -0.708 -4.653 -5.990 1.00 97.31 290 ILE A N 1
ATOM 2210 C CA . ILE A 1 290 ? 0.600 -4.551 -6.666 1.00 97.31 290 ILE A CA 1
ATOM 2211 C C . ILE A 1 290 ? 0.881 -5.774 -7.553 1.00 97.31 290 ILE A C 1
ATOM 2213 O O . ILE A 1 290 ? 1.466 -5.638 -8.626 1.00 97.31 290 ILE A O 1
ATOM 2217 N N . ASP A 1 291 ? 0.420 -6.958 -7.140 1.00 95.44 291 ASP A N 1
ATOM 2218 C CA . ASP A 1 291 ? 0.561 -8.196 -7.907 1.00 95.44 291 ASP A CA 1
ATOM 2219 C C . ASP A 1 291 ? -0.330 -8.191 -9.160 1.00 95.44 291 ASP A C 1
ATOM 2221 O O . ASP A 1 291 ? 0.142 -8.489 -10.256 1.00 95.44 291 ASP A O 1
ATOM 2225 N N . ASN A 1 292 ? -1.597 -7.787 -9.027 1.00 94.50 292 ASN A N 1
ATOM 2226 C CA . ASN A 1 292 ? -2.504 -7.642 -10.166 1.00 94.50 292 ASN A CA 1
ATOM 2227 C C . ASN A 1 292 ? -2.019 -6.565 -11.153 1.00 94.50 292 ASN A C 1
ATOM 2229 O O . ASN A 1 292 ? -2.002 -6.782 -12.364 1.00 94.50 292 ASN A O 1
ATOM 2233 N N . LEU A 1 293 ? -1.578 -5.418 -10.635 1.00 95.50 293 LEU A N 1
ATOM 2234 C CA . LEU A 1 293 ? -1.069 -4.313 -11.440 1.00 95.50 293 LEU A CA 1
ATOM 2235 C C . LEU A 1 293 ? 0.173 -4.724 -12.240 1.00 95.50 293 LEU A C 1
ATOM 2237 O O . LEU A 1 293 ? 0.303 -4.361 -13.410 1.00 95.50 293 LEU A O 1
ATOM 2241 N N . ARG A 1 294 ? 1.065 -5.533 -11.655 1.00 96.06 294 ARG A N 1
ATOM 2242 C CA . ARG A 1 294 ? 2.233 -6.052 -12.374 1.00 96.06 294 ARG A CA 1
ATOM 2243 C C . ARG A 1 294 ? 1.856 -6.908 -13.581 1.00 96.06 294 ARG A C 1
ATOM 2245 O O . ARG A 1 294 ? 2.531 -6.814 -14.611 1.00 96.06 294 ARG A O 1
ATOM 2252 N N . ASP A 1 295 ? 0.815 -7.730 -13.470 1.00 93.50 295 ASP A N 1
ATOM 2253 C CA . ASP A 1 295 ? 0.351 -8.563 -14.585 1.00 93.50 295 ASP A CA 1
ATOM 2254 C C . ASP A 1 295 ? -0.255 -7.708 -15.694 1.00 93.50 295 ASP A C 1
ATOM 2256 O O . ASP A 1 295 ? 0.104 -7.863 -16.861 1.00 93.50 295 ASP A O 1
ATOM 2260 N N . GLN A 1 296 ? -1.121 -6.763 -15.317 1.00 93.56 296 GLN A N 1
ATOM 2261 C CA . GLN A 1 296 ? -1.785 -5.862 -16.256 1.00 93.56 296 GLN A CA 1
ATOM 2262 C C . GLN A 1 296 ? -0.773 -5.019 -17.038 1.00 93.56 296 GLN A C 1
ATOM 2264 O O . GLN A 1 296 ? -0.789 -5.011 -18.270 1.00 93.56 296 GLN A O 1
ATOM 2269 N N . LEU A 1 297 ? 0.155 -4.357 -16.340 1.00 95.25 297 LEU A N 1
ATOM 2270 C CA . LEU A 1 297 ? 1.182 -3.542 -16.990 1.00 95.25 297 LEU A CA 1
ATOM 2271 C C . LEU A 1 297 ? 2.184 -4.394 -17.773 1.00 95.25 297 LEU A C 1
ATOM 2273 O O . LEU A 1 297 ? 2.647 -3.974 -18.829 1.00 95.25 297 LEU A O 1
ATOM 2277 N N . GLY A 1 298 ? 2.519 -5.587 -17.273 1.00 95.25 298 GLY A N 1
ATOM 2278 C CA . GLY A 1 298 ? 3.413 -6.522 -17.952 1.00 95.25 298 GLY A CA 1
ATOM 2279 C C . GLY A 1 298 ? 2.877 -6.961 -19.304 1.00 95.25 298 GLY A C 1
ATOM 2280 O O . GLY A 1 298 ? 3.597 -6.893 -20.299 1.00 95.25 298 GLY A O 1
ATOM 2281 N N . ALA A 1 299 ? 1.603 -7.355 -19.337 1.00 92.75 299 ALA A N 1
ATOM 2282 C CA . ALA A 1 299 ? 0.908 -7.701 -20.567 1.00 92.75 299 ALA A CA 1
ATOM 2283 C C . ALA A 1 299 ? 0.848 -6.502 -21.525 1.00 92.75 299 ALA A C 1
ATOM 2285 O O . ALA A 1 299 ? 1.220 -6.636 -22.688 1.00 92.75 299 ALA A O 1
ATOM 2286 N N . ALA A 1 300 ? 0.468 -5.321 -21.025 1.00 93.19 300 ALA A N 1
ATOM 2287 C CA . ALA A 1 300 ? 0.359 -4.111 -21.840 1.00 93.19 300 ALA A CA 1
ATOM 2288 C C . ALA A 1 300 ? 1.709 -3.625 -22.405 1.00 93.19 300 ALA A C 1
ATOM 2290 O O . ALA A 1 300 ? 1.756 -3.100 -23.512 1.00 93.19 300 ALA A O 1
ATOM 2291 N N . CYS A 1 301 ? 2.812 -3.802 -21.669 1.00 94.62 301 CYS A N 1
ATOM 2292 C CA . CYS A 1 301 ? 4.147 -3.362 -22.093 1.00 94.62 301 CYS A CA 1
ATOM 2293 C C . CYS A 1 301 ? 4.960 -4.447 -22.820 1.00 94.62 301 CYS A C 1
ATOM 2295 O O . CYS A 1 301 ? 6.102 -4.183 -23.191 1.00 94.62 301 CYS A O 1
ATOM 2297 N N . GLY A 1 302 ? 4.447 -5.676 -22.962 1.00 94.44 302 GLY A N 1
ATOM 2298 C CA . GLY A 1 302 ? 5.233 -6.805 -23.481 1.00 94.44 302 GLY A CA 1
ATOM 2299 C C . GLY A 1 302 ? 6.420 -7.190 -22.586 1.00 94.44 302 GLY A C 1
ATOM 2300 O O . GLY A 1 302 ? 7.433 -7.691 -23.069 1.00 94.44 302 GLY A O 1
ATOM 2301 N N . LEU A 1 303 ? 6.315 -6.931 -21.280 1.00 93.50 303 LEU A N 1
ATOM 2302 C CA . LEU A 1 303 ? 7.344 -7.205 -20.278 1.00 93.50 303 LEU A CA 1
ATOM 2303 C C . LEU A 1 303 ? 6.885 -8.377 -19.393 1.00 93.50 303 LEU A C 1
ATOM 2305 O O . LEU A 1 303 ? 6.250 -8.144 -18.349 1.00 93.50 303 LEU A O 1
ATOM 2309 N N . PRO A 1 304 ? 7.175 -9.636 -19.789 1.00 89.69 304 PRO A N 1
ATOM 2310 C CA . PRO A 1 304 ? 6.799 -10.802 -18.997 1.00 89.69 304 PRO A CA 1
ATOM 2311 C C . PRO A 1 304 ? 7.432 -10.732 -17.606 1.00 89.69 304 PRO A C 1
ATOM 2313 O O . PRO A 1 304 ? 8.417 -10.020 -17.388 1.00 89.69 304 PRO A O 1
ATOM 2316 N N . ARG A 1 305 ? 6.852 -11.453 -16.639 1.00 88.00 305 ARG A N 1
ATOM 2317 C CA . ARG A 1 305 ? 7.492 -11.583 -15.327 1.00 88.00 305 ARG A CA 1
ATOM 2318 C C . ARG A 1 305 ? 8.878 -12.215 -15.503 1.00 88.00 305 ARG A C 1
ATOM 2320 O O . ARG A 1 305 ? 9.001 -13.148 -16.303 1.00 88.00 305 ARG A O 1
ATOM 2327 N N . PRO A 1 306 ? 9.905 -11.732 -14.782 1.00 82.56 306 PRO A N 1
ATOM 2328 C CA . PRO A 1 306 ? 11.195 -12.399 -14.751 1.00 82.56 306 PRO A CA 1
ATOM 2329 C C . PRO A 1 306 ? 11.001 -13.867 -14.371 1.00 82.56 306 PRO A C 1
ATOM 2331 O O . PRO A 1 306 ? 10.326 -14.177 -13.389 1.00 82.56 306 PRO A O 1
ATOM 2334 N N . VAL A 1 307 ? 11.558 -14.769 -15.175 1.00 66.81 307 VAL A N 1
ATOM 2335 C CA . VAL A 1 307 ? 11.620 -16.181 -14.807 1.00 66.81 307 VAL A CA 1
ATOM 2336 C C . VAL A 1 307 ? 12.651 -16.280 -13.696 1.00 66.81 307 VAL A C 1
ATOM 2338 O O . VAL A 1 307 ? 13.755 -15.759 -13.828 1.00 66.81 307 VAL A O 1
ATOM 2341 N N . ASP A 1 308 ? 12.292 -16.894 -12.576 1.00 61.00 308 ASP A N 1
ATOM 2342 C CA . ASP A 1 308 ? 13.275 -17.125 -11.531 1.00 6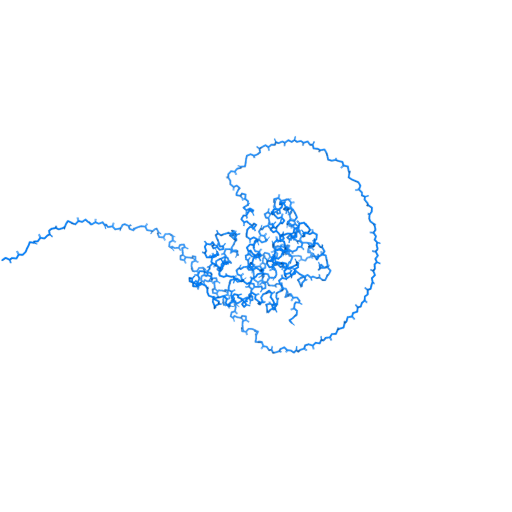1.00 308 ASP A CA 1
ATOM 2343 C C . ASP A 1 308 ? 14.300 -18.144 -12.026 1.00 61.00 308 ASP A C 1
ATOM 2345 O O . ASP A 1 308 ? 13.952 -19.307 -12.248 1.00 61.00 308 ASP A O 1
ATOM 2349 N N . ASP A 1 309 ? 15.562 -17.727 -12.129 1.00 39.94 309 ASP A N 1
ATOM 2350 C CA . ASP A 1 309 ? 16.722 -18.608 -12.295 1.00 39.94 309 ASP A CA 1
ATOM 2351 C C . ASP A 1 309 ? 16.952 -19.397 -10.990 1.00 39.94 309 ASP A C 1
ATOM 2353 O O . ASP A 1 309 ? 17.948 -19.248 -10.281 1.00 39.94 309 ASP A O 1
ATOM 2357 N N . GLY A 1 310 ? 15.967 -20.191 -10.578 1.00 42.81 310 GLY A N 1
ATOM 2358 C CA . GLY A 1 310 ? 16.091 -21.073 -9.432 1.00 42.81 310 GLY A CA 1
ATOM 2359 C C . GLY A 1 310 ? 17.000 -22.234 -9.798 1.00 42.81 310 GLY A C 1
ATOM 2360 O O . GLY A 1 310 ? 16.665 -22.995 -10.702 1.00 42.81 310 GLY A O 1
ATOM 2361 N N . CYS A 1 311 ? 18.113 -22.391 -9.072 1.00 36.66 311 CYS A N 1
ATOM 2362 C CA . CYS A 1 311 ? 18.918 -23.609 -9.073 1.00 36.66 311 CYS A CA 1
ATOM 2363 C C . CYS A 1 311 ? 18.026 -24.850 -9.182 1.00 36.66 311 CYS A C 1
ATOM 2365 O O . CYS A 1 311 ? 17.120 -25.072 -8.370 1.00 36.66 311 CYS A O 1
ATOM 2367 N N . ASP A 1 312 ? 18.335 -25.623 -10.212 1.00 32.97 312 ASP A N 1
ATOM 2368 C CA . ASP A 1 312 ? 17.671 -26.827 -10.663 1.00 32.97 312 ASP A CA 1
ATOM 2369 C C . ASP A 1 312 ? 17.561 -27.852 -9.521 1.00 32.97 312 ASP A C 1
ATOM 2371 O O . ASP A 1 312 ? 18.475 -28.615 -9.217 1.00 32.97 312 ASP A O 1
ATOM 2375 N N . CYS A 1 313 ? 16.439 -27.822 -8.806 1.00 35.88 313 CYS A N 1
ATOM 2376 C CA . CYS A 1 313 ? 16.048 -28.865 -7.865 1.00 35.88 313 CYS A CA 1
ATOM 2377 C C . CYS A 1 313 ? 14.563 -29.192 -8.051 1.00 35.88 313 CYS A C 1
ATOM 2379 O O . CYS A 1 313 ? 13.727 -28.971 -7.177 1.00 35.88 313 CYS A O 1
ATOM 2381 N N . GLY A 1 314 ? 14.226 -29.694 -9.244 1.00 37.97 314 GLY A N 1
ATOM 2382 C CA . GLY A 1 314 ? 13.171 -30.693 -9.469 1.00 37.97 314 GLY A CA 1
ATOM 2383 C C . GLY A 1 314 ? 11.740 -30.389 -9.003 1.00 37.97 314 GLY A C 1
ATOM 2384 O O . GLY A 1 314 ? 10.931 -31.306 -8.916 1.00 37.97 314 GLY A O 1
ATOM 2385 N N . SER A 1 315 ? 11.388 -29.143 -8.687 1.00 43.44 315 SER A N 1
ATOM 2386 C CA . SER A 1 315 ? 10.027 -28.743 -8.305 1.00 43.44 315 SER A CA 1
ATOM 2387 C C . SER A 1 315 ? 9.605 -27.542 -9.144 1.00 43.44 315 SER A C 1
ATOM 2389 O O . SER A 1 315 ? 9.855 -26.393 -8.770 1.00 43.44 315 SER A O 1
ATOM 2391 N N . GLY A 1 316 ? 9.010 -27.844 -10.302 1.00 34.81 316 GLY A N 1
ATOM 2392 C CA . GLY A 1 316 ? 8.626 -26.927 -11.381 1.00 34.81 316 GLY A CA 1
ATOM 2393 C C . GLY A 1 316 ? 7.555 -25.903 -11.005 1.00 34.81 316 GLY A C 1
ATOM 2394 O O . GLY A 1 316 ? 6.412 -25.974 -11.444 1.00 34.81 316 GLY A O 1
ATOM 2395 N N . GLY A 1 317 ? 7.942 -24.922 -10.202 1.00 38.72 317 GLY A N 1
ATOM 2396 C CA . GLY A 1 317 ? 7.205 -23.687 -9.998 1.00 38.72 317 GLY A CA 1
ATOM 2397 C C . GLY A 1 317 ? 8.196 -22.601 -9.617 1.00 38.72 317 GLY A C 1
ATOM 2398 O O . GLY A 1 317 ? 8.821 -22.706 -8.555 1.00 38.72 317 GLY A O 1
ATOM 2399 N N . GLY A 1 318 ? 8.345 -21.595 -10.486 1.00 42.00 318 GLY A N 1
ATOM 2400 C CA . GLY A 1 318 ? 9.153 -20.402 -10.219 1.00 42.00 318 GLY A CA 1
ATOM 2401 C C . GLY A 1 318 ? 8.779 -19.750 -8.883 1.00 42.00 318 GLY A C 1
ATOM 2402 O O . GLY A 1 318 ? 7.712 -20.021 -8.320 1.00 42.00 318 GLY A O 1
ATOM 2403 N N . SER A 1 319 ? 9.658 -18.909 -8.345 1.00 52.75 319 SER A N 1
ATOM 2404 C CA . SER A 1 319 ? 9.405 -18.116 -7.136 1.00 52.75 319 SER A CA 1
ATOM 2405 C C . SER A 1 319 ? 8.091 -17.337 -7.219 1.00 52.75 319 SER A C 1
ATOM 2407 O O . SER A 1 319 ? 7.409 -17.252 -6.204 1.00 52.75 319 SER A O 1
ATOM 2409 N N . ASP A 1 320 ? 7.651 -16.917 -8.409 1.00 50.78 320 ASP A N 1
ATOM 2410 C CA . ASP A 1 320 ? 6.332 -16.307 -8.628 1.00 50.78 320 ASP A CA 1
ATOM 2411 C C . ASP A 1 320 ? 5.152 -17.254 -8.322 1.00 50.78 320 ASP A C 1
ATOM 2413 O O . ASP A 1 320 ? 4.265 -16.957 -7.514 1.00 50.78 320 ASP A O 1
ATOM 2417 N N . ALA A 1 321 ? 5.186 -18.473 -8.871 1.00 49.06 321 ALA A N 1
ATOM 2418 C CA . ALA A 1 321 ? 4.202 -19.507 -8.555 1.00 49.06 321 ALA A CA 1
ATOM 2419 C C . ALA A 1 321 ? 4.268 -19.908 -7.071 1.00 49.06 321 ALA A C 1
ATOM 2421 O O . ALA A 1 321 ? 3.240 -20.206 -6.461 1.00 49.06 321 ALA A O 1
ATOM 2422 N N . ARG A 1 322 ? 5.460 -19.884 -6.458 1.00 50.62 322 ARG A N 1
ATOM 2423 C CA . ARG A 1 322 ? 5.632 -20.108 -5.013 1.00 50.62 322 ARG A CA 1
ATOM 2424 C C . ARG A 1 322 ? 5.118 -18.930 -4.179 1.00 50.62 322 ARG A C 1
ATOM 2426 O O . ARG A 1 322 ? 4.590 -19.174 -3.097 1.00 50.62 322 ARG A O 1
ATOM 2433 N N . ARG A 1 323 ? 5.227 -17.687 -4.657 1.00 56.34 323 ARG A N 1
ATOM 2434 C CA . ARG A 1 323 ? 4.731 -16.465 -4.003 1.00 56.34 323 ARG A CA 1
ATOM 2435 C C . ARG A 1 323 ? 3.206 -16.472 -3.976 1.00 56.34 323 ARG A C 1
ATOM 2437 O O . ARG A 1 323 ? 2.631 -16.315 -2.905 1.00 56.34 323 ARG A O 1
ATOM 2444 N N . ARG A 1 324 ? 2.552 -16.787 -5.099 1.00 53.59 324 ARG A N 1
ATOM 2445 C CA . ARG A 1 324 ? 1.086 -16.942 -5.167 1.00 53.59 324 ARG A CA 1
ATOM 2446 C C . ARG A 1 324 ? 0.576 -18.130 -4.346 1.00 53.59 324 ARG A C 1
ATOM 2448 O O . ARG A 1 324 ? -0.371 -17.973 -3.579 1.00 53.59 324 ARG A O 1
ATOM 2455 N N . ARG A 1 325 ? 1.243 -19.294 -4.416 1.00 48.78 325 ARG A N 1
ATOM 2456 C CA . ARG A 1 325 ? 0.874 -20.473 -3.602 1.00 48.78 325 ARG A CA 1
ATOM 2457 C C . ARG A 1 325 ? 1.069 -20.256 -2.098 1.00 48.78 325 ARG A C 1
ATOM 2459 O O . ARG A 1 325 ? 0.283 -20.772 -1.308 1.00 48.78 325 ARG A O 1
ATOM 2466 N N . ARG A 1 326 ? 2.074 -19.479 -1.671 1.00 54.97 326 ARG A N 1
ATOM 2467 C CA . ARG A 1 326 ? 2.321 -19.188 -0.243 1.00 54.97 326 ARG A CA 1
ATOM 2468 C C . ARG A 1 326 ? 1.126 -18.562 0.451 1.00 54.97 326 ARG A C 1
ATOM 2470 O O . ARG A 1 326 ? 0.799 -18.980 1.559 1.00 54.97 326 ARG A O 1
ATOM 2477 N N . TRP A 1 327 ? 0.493 -17.588 -0.198 1.00 50.22 327 TRP A N 1
ATOM 2478 C CA . TRP A 1 327 ? -0.678 -16.905 0.340 1.00 50.22 327 TRP A CA 1
ATOM 2479 C C . TRP A 1 327 ? -1.879 -17.846 0.435 1.00 50.22 327 TRP A C 1
ATOM 2481 O O . TRP A 1 327 ? -2.543 -17.879 1.467 1.00 50.22 327 TRP A O 1
ATOM 2491 N N . THR A 1 328 ? -2.096 -18.692 -0.577 1.00 47.88 328 THR A N 1
ATOM 2492 C CA . THR A 1 328 ? -3.182 -19.685 -0.551 1.00 47.88 328 THR A CA 1
ATOM 2493 C C . THR A 1 328 ? -2.953 -20.811 0.463 1.00 47.88 328 THR A C 1
ATOM 2495 O O . THR A 1 328 ? -3.911 -21.355 1.004 1.00 47.88 328 THR A O 1
ATOM 2498 N N . GLU A 1 329 ? -1.696 -21.168 0.750 1.00 44.28 329 GLU A N 1
ATOM 2499 C CA . GLU A 1 329 ? -1.342 -22.264 1.667 1.00 44.28 329 GLU A CA 1
ATOM 2500 C C . GLU A 1 329 ? -1.031 -21.805 3.104 1.00 44.28 329 GLU A C 1
ATOM 2502 O O . GLU A 1 329 ? -0.894 -22.638 4.004 1.00 44.28 329 GLU A O 1
ATOM 2507 N N . GLY A 1 330 ? -0.906 -20.496 3.350 1.00 44.91 330 GLY A N 1
ATOM 2508 C CA . GLY A 1 330 ? -0.528 -19.946 4.655 1.00 44.91 330 GLY A CA 1
ATOM 2509 C C . GLY A 1 330 ? 0.877 -20.358 5.115 1.00 44.91 330 GLY A C 1
ATOM 2510 O O . GLY A 1 330 ? 1.082 -20.584 6.308 1.00 44.91 330 GLY A O 1
ATOM 2511 N N . ARG A 1 331 ? 1.834 -20.517 4.186 1.00 40.75 331 ARG A N 1
ATOM 2512 C CA . ARG A 1 331 ? 3.250 -20.788 4.507 1.00 40.75 331 ARG A CA 1
ATOM 2513 C C . ARG A 1 331 ? 4.056 -19.491 4.477 1.00 40.75 331 ARG A C 1
ATOM 2515 O O . ARG A 1 331 ? 4.059 -18.786 3.471 1.00 40.75 331 ARG A O 1
ATOM 2522 N N . PHE A 1 332 ? 4.785 -19.209 5.556 1.00 45.38 332 PHE A N 1
ATOM 2523 C CA . PHE A 1 332 ? 5.403 -17.901 5.790 1.00 45.38 332 PHE A CA 1
ATOM 2524 C C . PHE A 1 332 ? 6.919 -17.876 5.503 1.00 45.38 332 PHE A C 1
ATOM 2526 O O . PHE A 1 332 ? 7.615 -18.848 5.803 1.00 45.38 332 PHE A O 1
ATOM 2533 N N . PRO A 1 333 ? 7.452 -16.793 4.903 1.00 45.81 333 PRO A N 1
ATOM 2534 C CA . PRO A 1 333 ? 8.891 -16.541 4.774 1.00 45.81 333 PRO A CA 1
ATOM 2535 C C . PRO A 1 333 ? 9.588 -16.243 6.104 1.00 45.81 333 PRO A C 1
ATOM 2537 O O . PRO A 1 333 ? 8.947 -16.034 7.134 1.00 45.81 333 PRO A O 1
ATOM 2540 N N . ARG A 1 334 ? 10.929 -16.249 6.059 1.00 43.78 334 ARG A N 1
ATOM 2541 C CA . ARG A 1 334 ? 11.794 -15.888 7.190 1.00 43.78 334 ARG A CA 1
ATOM 2542 C C . ARG A 1 334 ? 11.416 -14.489 7.687 1.00 43.78 334 ARG A C 1
ATOM 2544 O O . ARG A 1 334 ? 11.110 -13.612 6.887 1.00 43.78 334 ARG A O 1
ATOM 2551 N N . ALA A 1 335 ? 11.416 -14.306 9.005 1.00 48.47 335 ALA A N 1
ATOM 2552 C CA . ALA A 1 335 ? 11.211 -12.993 9.601 1.00 48.47 335 ALA A CA 1
ATOM 2553 C C . ALA A 1 335 ? 12.255 -12.002 9.059 1.00 48.47 335 ALA A C 1
ATOM 2555 O O . ALA A 1 335 ? 13.405 -12.397 8.853 1.00 48.47 335 ALA A O 1
ATOM 2556 N N . CYS A 1 336 ? 11.861 -10.738 8.865 1.00 51.16 336 CYS A N 1
ATOM 2557 C CA . CYS A 1 336 ? 12.821 -9.647 8.712 1.00 51.16 336 CYS A CA 1
ATOM 2558 C C . CYS A 1 336 ? 13.886 -9.763 9.815 1.00 51.16 336 CYS A C 1
ATOM 2560 O O . CYS A 1 336 ? 13.525 -9.996 10.972 1.00 51.16 336 CYS A O 1
ATOM 2562 N N . ALA A 1 337 ? 15.162 -9.539 9.488 1.00 53.66 337 ALA A N 1
ATOM 2563 C CA . ALA A 1 337 ? 16.273 -9.472 10.449 1.00 53.66 337 ALA A CA 1
ATOM 2564 C C . ALA A 1 337 ? 16.230 -8.211 11.346 1.00 53.66 337 ALA A C 1
ATOM 2566 O O . ALA A 1 337 ? 17.249 -7.708 11.807 1.00 53.66 337 ALA A O 1
ATOM 2567 N N . CYS A 1 338 ? 15.033 -7.683 11.564 1.00 46.88 338 CYS A N 1
ATOM 2568 C CA . CYS A 1 338 ? 14.730 -6.580 12.440 1.00 46.88 338 CYS A CA 1
ATOM 2569 C C . CYS A 1 338 ? 14.861 -7.062 13.900 1.00 46.88 338 CYS A C 1
ATOM 2571 O O . CYS A 1 338 ? 13.897 -7.610 14.444 1.00 46.88 338 CYS A O 1
ATOM 2573 N N . ASP A 1 339 ? 16.036 -6.912 14.515 1.00 39.47 339 ASP A N 1
ATOM 2574 C CA . ASP A 1 339 ? 16.189 -7.097 15.965 1.00 39.47 339 ASP A CA 1
ATOM 2575 C C . ASP A 1 339 ? 15.557 -5.904 16.722 1.00 39.47 339 ASP A C 1
ATOM 2577 O O . ASP A 1 339 ? 15.720 -4.764 16.276 1.00 39.47 339 ASP A O 1
ATOM 2581 N N . PRO A 1 340 ? 14.792 -6.149 17.808 1.00 44.16 340 PRO A N 1
ATOM 2582 C CA . PRO A 1 340 ? 14.075 -5.118 18.566 1.00 44.16 340 PRO A CA 1
ATOM 2583 C C . PRO A 1 340 ? 14.964 -4.225 19.441 1.00 44.16 340 PRO A C 1
ATOM 2585 O O . PRO A 1 340 ? 16.006 -4.708 19.945 1.00 44.16 340 PRO A O 1
#

Foldseek 3Di:
DDDDDDDDDDDDDDDDDDDDPVVVVVVVVVVVVVVVVVCVLVVVVVVVVVPDDDDDDDDDDDDDDDDDDDDDDDDDDDDDDDDDDDDDDDDDDDDDPPPPQPPLVLLLVLLLLLLVLLADQDDPVNLVVCQVQQCCRGSLNDPDPLLNVLSVLQNVLSVPADPDHDPVSSVLSVVLSCCQDPPCVLLFYQFFQLLDDPVLNVVLVVVLVVLCVPVCVQQCDPPNVVDPCRGNSNLSSSLSSCVVVVVLVVSLVSLQSHCVSRLLLNLLSSLSRRPRSNSVSSSSSSNVSSLVSNVSSCVVVVNDRDFPPPDDDDDPDGVVSVSVVCVVVVPHDDRRPDDD